Protein AF-A0A915N7X8-F1 (afdb_monomer)

Foldseek 3Di:
DDDDDDDDPDPPPPDPPDDPVNVVVVVVVVVVLVVVLVPDPPPPPPDDPVNVVSVVVNVVVVVLVVLVVVLVVLVVVLVVVVVVVVVVVVVVVVVVVPDPCPPPVVVVVVVVVVVVVVVVVVVVNVVSVVVSVVSVVVSVVVVVVVVVVVVVVVVVVVVVVVVVVVVVVVVVVVVVVVVVVVVVVVVVCVVDPDDDDDDDDDDDDDDDPAAAPQQSPDHFPQQAQRGRHHPVLNVLLVVDPDDDDDPDDDDHNVCVVRSRSSNVSCVVRVRDDPDPVPDDPPPDDDDDDDDDDDDDDDDDDDDDDDD

Mean predicted aligned error: 17.43 Å

pLDDT: mean 76.21, std 15.95, range [39.62, 98.06]

Radius of gyration: 41.06 Å; Cα contacts (8 Å, |Δi|>4): 107; chains: 1; bounding box: 99×70×117 Å

Sequence (307 aa):
MSQKTPQSSDEVGHGQEVTPSVVRESEQNFNLVAKLADSVDWDADNKNDDKHMISNFLELFRVHKADQAKIAKMEKDIQIRNDFLSADEKAYLATVRDENVNNDQTKDFWIKKYSDLASEKRVSETILKAQVNGEKKSYERFRYNEEKRFKELLQIQFEKLKNRLFELEFAKKNAENDVKKLKREKLEMLSNPGSIQDGASTSKVCSSKNECSITKACTAIGNRYGASVCSSCADFFRKYTHAEECSKKCEGADILNCRYCRYKKCVSLGMQLPNPKNTPTKTSATKRKADKETGTAPKKRHTKEKS

Organism: Meloidogyne javanica (NCBI:txid6303)

Solvent-accessible surface area (backbone atoms only — not comparable to full-atom values): 19006 Å² total; per-residue (Å²): 137,86,81,81,79,85,84,80,82,78,80,76,76,81,74,77,79,81,54,75,66,62,57,52,52,53,52,52,52,47,55,49,51,53,52,50,61,73,68,53,82,77,58,89,84,71,65,67,62,65,62,51,51,51,52,51,51,54,51,54,50,51,54,50,54,53,51,50,52,52,52,53,49,53,54,49,55,51,50,53,53,53,52,53,51,52,48,53,53,50,51,47,58,47,53,64,67,73,46,86,71,83,47,66,71,60,52,53,52,52,52,50,54,48,52,52,54,54,50,54,45,54,53,53,52,50,51,51,51,50,50,53,52,50,53,50,53,52,50,51,54,51,51,52,53,50,53,51,52,48,52,53,52,51,51,53,52,51,53,53,51,52,50,52,51,51,52,50,53,52,51,49,55,50,52,54,51,49,54,52,48,53,53,49,57,52,51,55,58,70,72,59,88,79,79,94,70,93,76,80,92,74,86,82,80,83,88,64,98,40,52,7,80,81,76,62,81,43,63,28,80,44,76,52,52,72,24,50,31,24,67,70,58,51,55,47,55,73,74,49,89,77,58,69,86,64,96,64,90,60,59,77,75,51,18,77,78,35,67,30,51,38,45,52,49,44,47,76,56,53,40,48,79,79,56,90,87,70,65,79,72,95,74,83,85,85,84,93,80,90,84,82,90,83,89,84,84,87,83,86,81,85,86,80,89,80,133

Secondary structure (DSSP, 8-state):
---PPP-------------HHHHHHHHHHHHHHHHHHHHS---TTS-THHHHHHHHHHHHHHHHHHHHHHHHHHHHHHHHHHHHHHHHHHHHHHHHHH-----HHHHHHHHHHHHHHHHHHHHHHHHHHHHHHHHHHHHHHHHHHHHHHHHHHHHHHHHHHHHHHHHHHHHHHHHHHHHHHHHHHHHHHHT-----------------S-B-TTTSSSB--EEETTEEE-HHHHHHHHH-S-PPPPSS---GGGGGT-HHHHHHHHHHTT--PPPTT-PPP---S-----------PPPP-------

Structure (mmCIF, N/CA/C/O backbone):
data_AF-A0A915N7X8-F1
#
_entry.id   AF-A0A915N7X8-F1
#
loop_
_atom_site.group_PDB
_atom_site.id
_atom_site.type_symbol
_atom_site.label_atom_id
_atom_site.label_alt_id
_atom_site.label_comp_id
_atom_site.label_asym_id
_atom_site.label_entity_id
_atom_site.label_seq_id
_atom_site.pdbx_PDB_ins_code
_atom_site.Cartn_x
_atom_site.Cartn_y
_atom_site.Cartn_z
_atom_site.occupancy
_atom_site.B_iso_or_equiv
_atom_site.auth_seq_id
_atom_site.auth_comp_id
_atom_site.auth_asym_id
_atom_site.auth_atom_id
_atom_site.pdbx_PDB_model_num
ATOM 1 N N . MET A 1 1 ? 4.363 31.309 52.154 1.00 46.72 1 MET A N 1
ATOM 2 C CA . MET A 1 1 ? 4.957 30.576 51.016 1.00 46.72 1 MET A CA 1
ATOM 3 C C . MET A 1 1 ? 3.826 29.864 50.289 1.00 46.72 1 MET A C 1
ATOM 5 O O . MET A 1 1 ? 3.411 28.800 50.722 1.00 46.72 1 MET A O 1
ATOM 9 N N . SER A 1 2 ? 3.251 30.505 49.268 1.00 41.97 2 SER A N 1
ATOM 10 C CA . SER A 1 2 ? 2.158 29.929 48.475 1.00 41.97 2 SER A CA 1
ATOM 11 C C . SER A 1 2 ? 2.735 29.015 47.405 1.00 41.97 2 SER A C 1
ATOM 13 O O . SER A 1 2 ? 3.455 29.477 46.521 1.00 41.97 2 SER A O 1
ATOM 15 N N . GLN A 1 3 ? 2.435 27.724 47.494 1.00 49.81 3 GLN A N 1
ATOM 16 C CA . GLN A 1 3 ? 2.791 26.759 46.462 1.00 49.81 3 GLN A CA 1
ATOM 17 C C . GLN A 1 3 ? 1.752 26.832 45.336 1.00 49.81 3 GLN A C 1
ATOM 19 O O . GLN A 1 3 ? 0.573 26.557 45.541 1.00 49.81 3 GLN A O 1
ATOM 24 N N . LYS A 1 4 ? 2.204 27.254 44.150 1.00 50.78 4 LYS A N 1
ATOM 25 C CA . LYS A 1 4 ? 1.468 27.148 42.886 1.00 50.78 4 LYS A CA 1
ATOM 26 C C . LYS A 1 4 ? 1.470 25.685 42.450 1.00 50.78 4 LYS A C 1
ATOM 28 O O . LYS A 1 4 ? 2.536 25.122 42.210 1.00 50.78 4 LYS A O 1
ATOM 33 N N . THR A 1 5 ? 0.292 25.094 42.320 1.00 47.03 5 THR A N 1
ATOM 34 C CA . THR A 1 5 ? 0.089 23.828 41.613 1.00 47.03 5 THR A CA 1
ATOM 35 C C . THR A 1 5 ? 0.239 24.028 40.097 1.00 47.03 5 THR A C 1
ATOM 37 O O . THR A 1 5 ? -0.180 25.065 39.574 1.00 47.03 5 THR A O 1
ATOM 40 N N . PRO A 1 6 ? 0.841 23.069 39.370 1.00 51.38 6 PRO A N 1
ATOM 41 C CA . PRO A 1 6 ? 0.983 23.144 37.922 1.00 51.38 6 PRO A CA 1
ATOM 42 C C . PRO A 1 6 ? -0.333 22.757 37.232 1.00 51.38 6 PRO A C 1
ATOM 44 O O . PRO A 1 6 ? -0.886 21.690 37.484 1.00 51.38 6 PRO A O 1
ATOM 47 N N . GLN A 1 7 ? -0.828 23.633 36.355 1.00 47.31 7 GLN A N 1
ATOM 48 C CA . GLN A 1 7 ? -1.908 23.328 35.416 1.00 47.31 7 GLN A CA 1
ATOM 49 C C . GLN A 1 7 ? -1.348 22.460 34.282 1.00 47.31 7 GLN A C 1
ATOM 51 O O . GLN A 1 7 ? -0.523 22.926 33.498 1.00 47.31 7 GLN A O 1
ATOM 56 N N . SER A 1 8 ? -1.789 21.204 34.203 1.00 48.00 8 SER A N 1
ATOM 57 C CA . SER A 1 8 ? -1.605 20.346 33.033 1.00 48.00 8 SER A CA 1
ATOM 58 C C . SER A 1 8 ? -2.653 20.713 31.982 1.00 48.00 8 SER A C 1
ATOM 60 O O . SER A 1 8 ? -3.852 20.538 32.189 1.00 48.00 8 SER A O 1
ATOM 62 N N . SER A 1 9 ? -2.207 21.270 30.861 1.00 43.56 9 SER A N 1
ATOM 63 C CA . SER A 1 9 ? -3.034 21.491 29.678 1.00 43.56 9 SER A CA 1
ATOM 64 C C . SER A 1 9 ? -3.132 20.187 28.886 1.00 43.56 9 SER A C 1
ATOM 66 O O . SER A 1 9 ? -2.300 19.920 28.019 1.00 43.56 9 SER A O 1
ATOM 68 N N . ASP A 1 10 ? -4.132 19.369 29.207 1.00 44.81 10 ASP A N 1
ATOM 69 C CA . ASP A 1 10 ? -4.551 18.263 28.351 1.00 44.81 10 ASP A CA 1
ATOM 70 C C . ASP A 1 10 ? -5.285 18.845 27.133 1.00 44.81 10 ASP A C 1
ATOM 72 O O . ASP A 1 10 ? -6.452 19.237 27.208 1.00 44.81 10 ASP A O 1
ATOM 76 N N . GLU A 1 11 ? -4.592 18.931 25.996 1.00 42.03 11 GLU A N 1
ATOM 77 C CA . GLU A 1 11 ? -5.233 19.159 24.702 1.00 42.03 11 GLU A CA 1
ATOM 78 C C . GLU A 1 11 ? -6.060 17.919 24.337 1.00 42.03 11 GLU A C 1
ATOM 80 O O . GLU A 1 11 ? -5.567 16.930 23.790 1.00 42.03 11 GLU A O 1
ATOM 85 N N . VAL A 1 12 ? -7.352 17.965 24.662 1.00 44.09 12 VAL A N 1
ATOM 86 C CA . VAL A 1 12 ? -8.347 17.005 24.182 1.00 44.09 12 VAL A CA 1
ATOM 87 C C . VAL A 1 12 ? -8.523 17.229 22.680 1.00 44.09 12 VAL A C 1
ATOM 89 O O . VAL A 1 12 ? -9.318 18.063 22.238 1.00 44.09 12 VAL A O 1
ATOM 92 N N . GLY A 1 13 ? -7.745 16.488 21.888 1.00 43.62 13 GLY A N 1
ATOM 93 C CA . GLY A 1 13 ? -7.897 16.427 20.440 1.00 43.62 13 GLY A CA 1
ATOM 94 C C . GLY A 1 13 ? -9.348 16.107 20.091 1.00 43.62 13 GLY A C 1
ATOM 95 O O . GLY A 1 13 ? -9.859 15.044 20.442 1.00 43.62 13 GLY A O 1
ATOM 96 N N . HIS A 1 14 ? -10.023 17.051 19.437 1.00 39.62 14 HIS A N 1
ATOM 97 C CA . HIS A 1 14 ? -11.372 16.859 18.923 1.00 39.62 14 HIS A CA 1
ATOM 98 C C . HIS A 1 14 ? -11.323 15.773 17.848 1.00 39.62 14 HIS A C 1
ATOM 100 O O . HIS A 1 14 ? -10.942 16.026 16.705 1.00 39.62 14 HIS A O 1
ATOM 106 N N . GLY A 1 15 ? -11.662 14.542 18.233 1.00 44.66 15 GLY A N 1
ATOM 107 C CA . GLY A 1 15 ? -11.840 13.446 17.295 1.00 44.66 15 GLY A CA 1
ATOM 108 C C . GLY A 1 15 ? -12.961 13.813 16.332 1.00 44.66 15 GLY A C 1
ATOM 109 O O . GLY A 1 15 ? -14.114 13.913 16.744 1.00 44.66 15 GLY A O 1
ATOM 110 N N . GLN A 1 16 ? -12.624 14.056 15.065 1.00 49.16 16 GLN A N 1
ATOM 111 C CA . GLN A 1 16 ? -13.627 14.240 14.024 1.00 49.16 16 GLN A CA 1
ATOM 112 C C . GLN A 1 16 ? -14.481 12.972 13.943 1.00 49.16 16 GLN A C 1
ATOM 114 O O . GLN A 1 16 ? -13.964 11.883 13.683 1.00 49.16 16 GLN A O 1
ATOM 119 N N . GLU A 1 17 ? -15.786 13.115 14.176 1.00 52.34 17 GLU A N 1
ATOM 120 C CA . GLU A 1 17 ? -16.745 12.040 13.948 1.00 52.34 17 GLU A CA 1
ATOM 121 C C . GLU A 1 17 ? -16.684 11.613 12.480 1.00 52.34 17 GLU A C 1
ATOM 123 O O . GLU A 1 17 ? -16.919 12.395 11.556 1.00 52.34 17 GLU A O 1
ATOM 128 N N . VAL A 1 18 ? -16.342 10.345 12.260 1.00 56.62 18 VAL A N 1
ATOM 129 C CA . VAL A 1 18 ? -16.352 9.742 10.931 1.00 56.62 18 VAL A CA 1
ATOM 130 C C . VAL A 1 18 ? -17.811 9.596 10.508 1.00 56.62 18 VAL A C 1
ATOM 132 O O . VAL A 1 18 ? -18.555 8.811 11.093 1.00 56.62 18 VAL A O 1
ATOM 135 N N . THR A 1 19 ? -18.239 10.356 9.501 1.00 70.44 19 THR A N 1
ATOM 136 C CA . THR A 1 19 ? -19.631 10.307 9.042 1.00 70.44 19 THR A CA 1
ATOM 137 C C . THR A 1 19 ? -19.924 8.989 8.304 1.00 70.44 19 THR A C 1
ATOM 139 O O . THR A 1 19 ? -19.048 8.456 7.613 1.00 70.44 19 THR A O 1
ATOM 142 N N . PRO A 1 20 ? -21.168 8.466 8.360 1.00 70.38 20 PRO A N 1
ATOM 143 C CA . PRO A 1 20 ? -21.568 7.244 7.647 1.00 70.38 20 PRO A CA 1
ATOM 144 C C . PRO A 1 20 ? -21.302 7.267 6.131 1.00 70.38 20 PRO A C 1
ATOM 146 O O . PRO A 1 20 ? -21.182 6.215 5.504 1.00 70.38 20 PRO A O 1
ATOM 149 N N . SER A 1 21 ? -21.192 8.461 5.536 1.00 70.38 21 SER A N 1
ATOM 150 C CA . SER A 1 21 ? -20.861 8.642 4.118 1.00 70.38 21 SER A CA 1
ATOM 151 C C . SER A 1 21 ? -19.440 8.175 3.788 1.00 70.38 21 SER A C 1
ATOM 153 O O . SER A 1 21 ? -19.244 7.481 2.795 1.00 70.38 21 SER A O 1
ATOM 155 N N . VAL A 1 22 ? -18.464 8.485 4.650 1.00 66.88 22 VAL A N 1
ATOM 156 C CA . VAL A 1 22 ? -17.047 8.119 4.455 1.00 66.88 22 VAL A CA 1
ATOM 157 C C . VAL A 1 22 ? -16.855 6.600 4.527 1.00 66.88 22 VAL A C 1
ATOM 159 O O . VAL A 1 22 ? -16.021 6.032 3.823 1.00 66.88 22 VAL A O 1
ATOM 162 N N . VAL A 1 23 ? -17.660 5.922 5.350 1.00 71.31 23 VAL A N 1
ATOM 163 C CA . VAL A 1 23 ? -17.635 4.456 5.479 1.00 71.31 23 VAL A CA 1
ATOM 164 C C . VAL A 1 23 ? -18.193 3.772 4.224 1.00 71.31 23 VAL A C 1
ATOM 166 O O . VAL A 1 23 ? -17.635 2.777 3.773 1.00 71.31 23 VAL A O 1
ATOM 169 N N . ARG A 1 24 ? -19.253 4.315 3.608 1.00 76.88 24 ARG A N 1
ATOM 170 C CA . ARG A 1 24 ? -19.803 3.747 2.361 1.00 76.88 24 ARG A CA 1
ATOM 171 C C . ARG A 1 24 ? -18.857 3.910 1.176 1.00 76.88 24 ARG A C 1
ATOM 173 O O . ARG A 1 24 ? -18.736 2.993 0.368 1.00 76.88 24 ARG A O 1
ATOM 180 N N . GLU A 1 25 ? -18.201 5.060 1.069 1.00 73.94 25 GLU A N 1
ATOM 181 C CA . GLU A 1 25 ? -17.276 5.342 -0.031 1.00 73.94 25 GLU A CA 1
ATOM 182 C C . GLU A 1 25 ? -16.042 4.428 0.021 1.00 73.94 25 GLU A C 1
ATOM 184 O O . GLU A 1 25 ? -15.620 3.885 -1.002 1.00 73.94 25 GLU A O 1
ATOM 189 N N . SER A 1 26 ? -15.506 4.165 1.218 1.00 72.50 26 SER A N 1
ATOM 190 C CA . SER A 1 26 ? -14.388 3.231 1.379 1.00 72.50 26 SER A CA 1
ATOM 191 C C . SER A 1 26 ? -14.770 1.786 1.029 1.00 72.50 26 SER A C 1
ATOM 193 O O . SER A 1 26 ? -13.982 1.090 0.387 1.00 72.50 26 SER A O 1
ATOM 195 N N . GLU A 1 27 ? -15.989 1.347 1.357 1.00 76.75 27 GLU A N 1
ATOM 196 C CA . GLU A 1 27 ? -16.478 0.007 1.006 1.00 76.75 27 GLU A CA 1
ATOM 197 C C . GLU A 1 27 ? -16.714 -0.152 -0.508 1.00 76.75 27 GLU A C 1
ATOM 199 O O . GLU A 1 27 ? -16.387 -1.192 -1.088 1.00 76.75 27 GLU A O 1
ATOM 204 N N . GLN A 1 28 ? -17.214 0.887 -1.183 1.00 80.06 28 GLN A N 1
ATOM 205 C CA . GLN A 1 28 ? -17.347 0.895 -2.645 1.00 80.06 28 GLN A CA 1
ATOM 206 C C . GLN A 1 28 ? -15.985 0.835 -3.343 1.00 80.06 28 GLN A C 1
ATOM 208 O O . GLN A 1 28 ? -15.795 0.006 -4.236 1.00 80.06 28 GLN A O 1
ATOM 213 N N . ASN A 1 29 ? -15.027 1.651 -2.895 1.00 75.88 29 ASN A N 1
ATOM 214 C CA . ASN A 1 29 ? -13.664 1.652 -3.425 1.00 75.88 29 ASN A CA 1
ATOM 215 C C . ASN A 1 29 ? -12.985 0.291 -3.232 1.00 75.88 29 ASN A C 1
ATOM 217 O O . ASN A 1 29 ? -12.326 -0.203 -4.145 1.00 75.88 29 ASN A O 1
ATOM 221 N N . PHE A 1 30 ? -13.200 -0.366 -2.090 1.00 76.44 30 PHE A N 1
ATOM 222 C CA . PHE A 1 30 ? -12.661 -1.701 -1.849 1.00 76.44 30 PHE A CA 1
ATOM 223 C C . PHE A 1 30 ? -13.255 -2.756 -2.785 1.00 76.44 30 PHE A C 1
ATOM 225 O O . PHE A 1 30 ? -12.516 -3.525 -3.396 1.00 76.44 30 PHE A O 1
ATOM 232 N N . ASN A 1 31 ? -14.581 -2.776 -2.941 1.00 80.19 31 ASN A N 1
ATOM 233 C CA . ASN A 1 31 ? -15.237 -3.708 -3.859 1.00 80.19 31 ASN A CA 1
ATOM 234 C C . ASN A 1 31 ? -14.767 -3.505 -5.305 1.00 80.19 31 ASN A C 1
ATOM 236 O O . ASN A 1 31 ? -14.670 -4.471 -6.062 1.00 80.19 31 ASN A O 1
ATOM 240 N N . LEU A 1 32 ? -14.453 -2.265 -5.687 1.00 80.31 32 LEU A N 1
ATOM 241 C CA . LEU A 1 32 ? -13.858 -1.958 -6.981 1.00 80.31 32 LEU A CA 1
ATOM 242 C C . LEU A 1 32 ? -12.442 -2.541 -7.103 1.00 80.31 32 LEU A C 1
ATOM 244 O O . LEU A 1 32 ? -12.144 -3.189 -8.100 1.00 80.31 32 LEU A O 1
ATOM 248 N N . VAL A 1 33 ? -11.592 -2.360 -6.083 1.00 76.25 33 VAL A N 1
ATOM 249 C CA . VAL A 1 33 ? -10.222 -2.905 -6.048 1.00 76.25 33 VAL A CA 1
ATOM 250 C C . VAL A 1 33 ? -10.225 -4.433 -6.079 1.00 76.25 33 VAL A C 1
ATOM 252 O O . VAL A 1 33 ? -9.444 -5.013 -6.826 1.00 76.25 33 VAL A O 1
ATOM 255 N N . ALA A 1 34 ? -11.117 -5.087 -5.332 1.00 78.81 34 ALA A N 1
ATOM 256 C CA . ALA A 1 34 ? -11.256 -6.543 -5.349 1.00 78.81 34 ALA A CA 1
ATOM 257 C C . ALA A 1 34 ? -11.676 -7.054 -6.738 1.00 78.81 34 ALA A C 1
ATOM 259 O O . ALA A 1 34 ? -11.025 -7.933 -7.292 1.00 78.81 34 ALA A O 1
ATOM 260 N N . LYS A 1 35 ? -12.690 -6.430 -7.356 1.00 85.12 35 LYS A N 1
ATOM 261 C CA . LYS A 1 35 ? -13.108 -6.765 -8.729 1.00 85.12 35 LYS A CA 1
ATOM 262 C C . LYS A 1 35 ? -11.998 -6.535 -9.753 1.00 85.12 35 LYS A C 1
ATOM 264 O O . LYS A 1 35 ? -11.839 -7.338 -10.665 1.00 85.12 35 LYS A O 1
ATOM 269 N N . LEU A 1 36 ? -11.243 -5.443 -9.612 1.00 78.38 36 LEU A N 1
ATOM 270 C CA . LEU A 1 36 ? -10.102 -5.154 -10.478 1.00 78.38 36 LEU A CA 1
ATOM 271 C C . LEU A 1 36 ? -9.017 -6.219 -10.317 1.00 78.38 36 LEU A C 1
ATOM 273 O O . LEU A 1 36 ? -8.541 -6.735 -11.322 1.00 78.38 36 LEU A O 1
ATOM 277 N N . ALA A 1 37 ? -8.678 -6.591 -9.081 1.00 77.94 37 ALA A N 1
ATOM 278 C CA . ALA A 1 37 ? -7.695 -7.630 -8.791 1.00 77.94 37 ALA A CA 1
ATOM 279 C C . ALA A 1 37 ? -8.059 -8.986 -9.417 1.00 77.94 37 ALA A C 1
ATOM 281 O O . ALA A 1 37 ? -7.172 -9.653 -9.952 1.00 77.94 37 ALA A O 1
ATOM 282 N N . ASP A 1 38 ? -9.345 -9.349 -9.397 1.00 83.06 38 ASP A N 1
ATOM 283 C CA . ASP A 1 38 ? -9.864 -10.577 -10.013 1.00 83.06 38 ASP A CA 1
ATOM 284 C C . ASP A 1 38 ? -9.890 -10.508 -11.552 1.00 83.06 38 ASP A C 1
ATOM 286 O O . ASP A 1 38 ? -9.823 -11.537 -12.219 1.00 83.06 38 ASP A O 1
ATOM 290 N N . SER A 1 39 ? -9.993 -9.304 -12.127 1.00 80.44 39 SER A N 1
ATOM 291 C CA . SER A 1 39 ? -10.053 -9.095 -13.582 1.00 80.44 39 SER A CA 1
ATOM 292 C C . SER A 1 39 ? -8.690 -9.003 -14.273 1.00 80.44 39 SER A C 1
ATOM 294 O O . SER A 1 39 ? -8.622 -9.082 -15.498 1.00 80.44 39 SER A O 1
ATOM 296 N N . VAL A 1 40 ? -7.613 -8.789 -13.513 1.00 79.25 40 VAL A N 1
ATOM 297 C CA . VAL A 1 40 ? -6.256 -8.718 -14.064 1.00 79.25 40 VAL A CA 1
ATOM 298 C C . VAL A 1 40 ? -5.770 -10.138 -14.328 1.00 79.25 40 VAL A C 1
ATOM 300 O O . VAL A 1 40 ? -5.642 -10.936 -13.402 1.00 79.25 40 VAL A O 1
ATOM 303 N N . ASP A 1 41 ? -5.485 -10.445 -15.594 1.00 78.81 41 ASP A N 1
ATOM 304 C CA . ASP A 1 41 ? -4.825 -11.692 -15.971 1.00 78.81 41 ASP A CA 1
ATOM 305 C C . ASP A 1 41 ? -3.350 -11.592 -15.563 1.00 78.81 41 ASP A C 1
ATOM 307 O O . ASP A 1 41 ? -2.544 -10.880 -16.169 1.00 78.81 41 ASP A O 1
ATOM 311 N N . TRP A 1 42 ? -3.023 -12.196 -14.420 1.00 74.62 42 TRP A N 1
ATOM 312 C CA . TRP A 1 42 ? -1.679 -12.178 -13.854 1.00 74.62 42 TRP A CA 1
ATOM 313 C C . TRP A 1 42 ? -0.814 -13.175 -14.627 1.00 74.62 42 TRP A C 1
ATOM 315 O O . TRP A 1 42 ? -0.640 -14.312 -14.184 1.00 74.62 42 TRP A O 1
ATOM 325 N N . ASP A 1 43 ? -0.296 -12.754 -15.783 1.00 66.81 43 ASP A N 1
ATOM 326 C CA . ASP A 1 43 ? 0.602 -13.568 -16.606 1.00 66.81 43 ASP A CA 1
ATOM 327 C C . ASP A 1 43 ? 1.725 -14.189 -15.759 1.00 66.81 43 ASP A C 1
ATOM 329 O O . ASP A 1 43 ? 2.404 -13.508 -14.980 1.00 66.81 43 ASP A O 1
ATOM 333 N N . ALA A 1 44 ? 1.940 -15.496 -15.944 1.00 60.22 44 ALA A N 1
ATOM 334 C CA . ALA A 1 44 ? 2.827 -16.331 -15.128 1.00 60.22 44 ALA A CA 1
ATOM 335 C C . ALA A 1 44 ? 4.292 -15.847 -15.072 1.00 60.22 44 ALA A C 1
ATOM 337 O O . ALA A 1 44 ? 5.022 -16.186 -14.138 1.00 60.22 44 ALA A O 1
ATOM 338 N N . ASP A 1 45 ? 4.711 -15.027 -16.037 1.00 63.06 45 ASP A N 1
ATOM 339 C CA . ASP A 1 45 ? 6.102 -14.612 -16.204 1.00 63.06 45 ASP A CA 1
ATOM 340 C C . ASP A 1 45 ? 6.444 -13.287 -15.500 1.00 63.06 45 ASP A C 1
ATOM 342 O O . ASP A 1 45 ? 7.623 -12.991 -15.267 1.00 63.06 45 ASP A O 1
ATOM 346 N N . ASN A 1 46 ? 5.445 -12.496 -15.083 1.00 54.44 46 ASN A N 1
ATOM 347 C CA . ASN A 1 46 ? 5.672 -11.224 -14.392 1.00 54.44 46 ASN A CA 1
ATOM 348 C C . ASN A 1 46 ? 5.532 -11.394 -12.869 1.00 54.44 46 ASN A C 1
ATOM 350 O O . ASN A 1 46 ? 4.543 -11.024 -12.247 1.00 54.44 46 ASN A O 1
ATOM 354 N N . LYS A 1 47 ? 6.564 -12.025 -12.301 1.00 56.94 47 LYS A N 1
ATOM 355 C CA . LYS A 1 47 ? 6.973 -12.083 -10.884 1.00 56.94 47 LYS A CA 1
ATOM 356 C C . LYS A 1 47 ? 5.956 -11.573 -9.846 1.00 56.94 47 LYS A C 1
ATOM 358 O O . LYS A 1 47 ? 5.910 -10.384 -9.558 1.00 56.94 47 LYS A O 1
ATOM 363 N N . ASN A 1 48 ? 5.274 -12.540 -9.226 1.00 68.31 48 ASN A N 1
ATOM 364 C CA . ASN A 1 48 ? 4.803 -12.707 -7.833 1.00 68.31 48 ASN A CA 1
ATOM 365 C C . ASN A 1 48 ? 4.597 -11.508 -6.871 1.00 68.31 48 ASN A C 1
ATOM 367 O O . ASN A 1 48 ? 3.715 -11.593 -6.018 1.00 68.31 48 ASN A O 1
ATOM 371 N N . ASP A 1 49 ? 5.370 -10.427 -6.942 1.00 72.50 49 ASP A N 1
ATOM 372 C CA . ASP A 1 49 ? 5.418 -9.383 -5.911 1.00 72.50 49 ASP A CA 1
ATOM 373 C C . ASP A 1 49 ? 4.138 -8.531 -5.873 1.00 72.50 49 ASP A C 1
ATOM 375 O O . ASP A 1 49 ? 3.613 -8.249 -4.794 1.00 72.50 49 ASP A O 1
ATOM 379 N N . ASP A 1 50 ? 3.587 -8.166 -7.035 1.00 72.31 50 ASP A N 1
ATOM 380 C CA . ASP A 1 50 ? 2.377 -7.333 -7.102 1.00 72.31 50 ASP A CA 1
ATOM 381 C C . ASP A 1 50 ? 1.121 -8.134 -6.709 1.00 72.31 50 ASP A C 1
ATOM 383 O O . ASP A 1 50 ? 0.279 -7.648 -5.948 1.00 72.31 50 ASP A O 1
ATOM 387 N N . LYS A 1 51 ? 1.046 -9.410 -7.114 1.00 78.81 51 LYS A N 1
ATOM 388 C CA . LYS A 1 51 ? -0.010 -10.338 -6.678 1.00 78.81 51 LYS A CA 1
ATOM 389 C C . LYS A 1 51 ? 0.038 -10.565 -5.167 1.00 78.81 51 LYS A C 1
ATOM 391 O O . LYS A 1 51 ? -1.000 -10.542 -4.506 1.00 78.81 51 LYS A O 1
ATOM 396 N N . HIS A 1 52 ? 1.233 -10.739 -4.603 1.00 78.88 52 HIS A N 1
ATOM 397 C CA . HIS A 1 52 ? 1.402 -10.898 -3.161 1.00 78.88 52 HIS A CA 1
ATOM 398 C C . HIS A 1 52 ? 1.017 -9.619 -2.400 1.00 78.88 52 HIS A C 1
ATOM 400 O O . HIS A 1 52 ? 0.391 -9.705 -1.340 1.00 78.88 52 HIS A O 1
ATOM 406 N N . MET A 1 53 ? 1.339 -8.435 -2.932 1.00 76.88 53 MET A N 1
ATOM 407 C CA . MET A 1 53 ? 0.930 -7.159 -2.337 1.00 76.88 53 MET A CA 1
ATOM 408 C C . MET A 1 53 ? -0.597 -7.030 -2.295 1.00 76.88 53 MET A C 1
ATOM 410 O O . MET A 1 53 ? -1.151 -6.725 -1.238 1.00 76.88 53 MET A O 1
ATOM 414 N N . ILE A 1 54 ? -1.276 -7.292 -3.413 1.00 78.81 54 ILE A N 1
ATOM 415 C CA . ILE A 1 54 ? -2.738 -7.195 -3.496 1.00 78.81 54 ILE A CA 1
ATOM 416 C C . ILE A 1 54 ? -3.401 -8.242 -2.602 1.00 78.81 54 ILE A C 1
ATOM 418 O O . ILE A 1 54 ? -4.325 -7.911 -1.863 1.00 78.81 54 ILE A O 1
ATOM 422 N N . SER A 1 55 ? -2.893 -9.476 -2.584 1.00 80.88 55 SER A N 1
ATOM 423 C CA . SER A 1 55 ? -3.401 -10.522 -1.691 1.00 80.88 55 SER A CA 1
ATOM 424 C C . SER A 1 55 ? -3.269 -10.130 -0.216 1.00 80.88 55 SER A C 1
ATOM 426 O O . SER A 1 55 ? -4.229 -10.269 0.538 1.00 80.88 55 SER A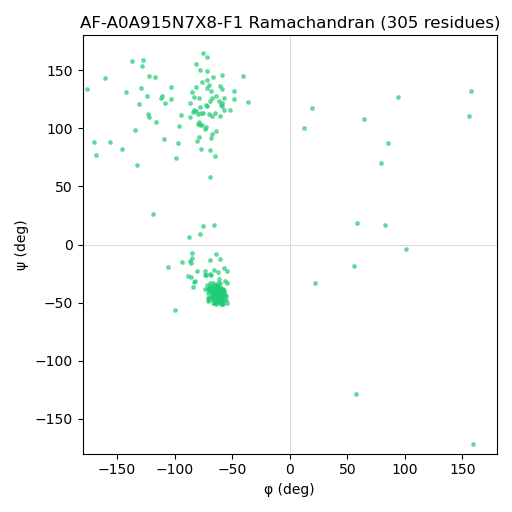 O 1
ATOM 428 N N . ASN A 1 56 ? -2.115 -9.594 0.198 1.00 79.94 56 ASN A N 1
ATOM 429 C CA . ASN A 1 56 ? -1.917 -9.111 1.568 1.00 79.94 56 ASN A CA 1
ATOM 430 C C . ASN A 1 56 ? -2.866 -7.956 1.906 1.00 79.94 56 ASN A C 1
ATOM 432 O O . ASN A 1 56 ? -3.394 -7.898 3.013 1.00 79.94 56 ASN A O 1
ATOM 436 N N . PHE A 1 57 ? -3.093 -7.044 0.958 1.00 78.19 57 PHE A N 1
ATOM 437 C CA . PHE A 1 57 ? -4.012 -5.924 1.137 1.00 78.19 57 PHE A CA 1
ATOM 438 C C . PHE A 1 57 ? -5.460 -6.394 1.325 1.00 78.19 57 PHE A C 1
ATOM 440 O O . PHE A 1 57 ? -6.143 -5.945 2.246 1.00 78.19 57 PHE A O 1
ATOM 447 N N . LEU A 1 58 ? -5.917 -7.332 0.491 1.00 82.06 58 LEU A N 1
ATOM 448 C CA . LEU A 1 58 ? -7.252 -7.915 0.613 1.00 82.06 58 LEU A CA 1
ATOM 449 C C . LEU A 1 58 ? -7.421 -8.643 1.954 1.00 82.06 58 LEU A C 1
ATOM 451 O O . LEU A 1 58 ? -8.472 -8.518 2.582 1.00 82.06 58 LEU A O 1
ATOM 455 N N . GLU A 1 59 ? -6.391 -9.350 2.422 1.00 84.00 59 GLU A N 1
ATOM 456 C CA . GLU A 1 59 ? -6.432 -10.056 3.706 1.00 84.00 59 GLU A CA 1
ATOM 457 C C . GLU A 1 59 ? -6.487 -9.097 4.902 1.00 84.00 59 GLU A C 1
ATOM 459 O O . GLU A 1 59 ? -7.337 -9.252 5.780 1.00 84.00 59 GLU A O 1
ATOM 464 N N . LEU A 1 60 ? -5.669 -8.039 4.900 1.00 77.31 60 LEU A N 1
ATOM 465 C CA . LEU A 1 60 ? -5.728 -6.978 5.912 1.00 77.31 60 LEU A CA 1
ATOM 466 C C . LEU A 1 60 ? -7.116 -6.332 5.983 1.00 77.31 60 LEU A C 1
ATOM 468 O O . LEU A 1 60 ? -7.635 -6.074 7.070 1.00 77.31 60 LEU A O 1
ATOM 472 N N . PHE A 1 61 ? -7.751 -6.109 4.833 1.00 78.25 61 PHE A N 1
ATOM 473 C CA . PHE A 1 61 ? -9.090 -5.534 4.796 1.00 78.25 61 PHE A CA 1
ATOM 474 C C . PHE A 1 61 ? -10.165 -6.491 5.332 1.00 78.25 61 PHE A C 1
ATOM 476 O O . PHE A 1 61 ? -11.097 -6.055 6.011 1.00 78.25 61 PHE A O 1
ATOM 483 N N . ARG A 1 62 ? -10.039 -7.803 5.088 1.00 83.62 62 ARG A N 1
ATOM 484 C CA . ARG A 1 62 ? -10.933 -8.808 5.691 1.00 83.62 62 ARG A CA 1
ATOM 485 C C . ARG A 1 62 ? -10.837 -8.797 7.213 1.00 83.62 62 ARG A C 1
ATOM 487 O O . ARG A 1 62 ? -11.877 -8.765 7.872 1.00 83.62 62 ARG A O 1
ATOM 494 N N . VAL A 1 63 ? -9.617 -8.758 7.753 1.00 80.31 63 VAL A N 1
ATOM 495 C CA . VAL A 1 63 ? -9.380 -8.630 9.201 1.00 80.31 63 VAL A CA 1
ATOM 496 C C . VAL A 1 63 ? -10.035 -7.352 9.732 1.00 80.31 63 VAL A C 1
ATOM 498 O O . VAL A 1 63 ? -10.793 -7.401 10.698 1.00 80.31 63 VAL A O 1
ATOM 501 N N . HIS A 1 64 ? -9.862 -6.229 9.032 1.00 78.69 64 HIS A N 1
ATOM 502 C CA . HIS A 1 64 ? -10.482 -4.955 9.397 1.00 78.69 64 HIS A CA 1
ATOM 503 C C . HIS A 1 64 ? -12.016 -5.025 9.468 1.00 78.69 64 HIS A C 1
ATOM 505 O O . HIS A 1 64 ? -12.628 -4.519 10.410 1.00 78.69 64 HIS A O 1
ATOM 511 N N . LYS A 1 65 ? -12.651 -5.680 8.489 1.00 81.50 65 LYS A N 1
ATOM 512 C CA . LYS A 1 65 ? -14.109 -5.856 8.450 1.00 81.50 65 LYS A CA 1
ATOM 513 C C . LYS A 1 65 ? -14.608 -6.760 9.583 1.00 81.50 65 LYS A C 1
ATOM 515 O O . LYS A 1 65 ? -15.667 -6.490 10.151 1.00 81.50 65 LYS A O 1
ATOM 520 N N . ALA A 1 66 ? -13.846 -7.796 9.937 1.00 80.81 66 ALA A N 1
ATOM 521 C CA . ALA A 1 66 ? -14.159 -8.662 11.071 1.00 80.81 66 ALA A CA 1
ATOM 522 C C . ALA A 1 66 ? -14.097 -7.898 12.408 1.00 80.81 66 ALA A C 1
ATOM 524 O O . ALA A 1 66 ? -15.020 -8.011 13.219 1.00 80.81 66 ALA A O 1
ATOM 525 N N . ASP A 1 67 ? -13.076 -7.059 12.603 1.00 79.12 67 ASP A N 1
ATOM 526 C CA . ASP A 1 67 ? -12.937 -6.232 13.807 1.00 79.12 67 ASP A CA 1
ATOM 527 C C . ASP A 1 67 ? -14.064 -5.197 13.932 1.00 79.12 67 ASP A C 1
ATOM 529 O O . ASP A 1 67 ? -14.646 -5.045 15.007 1.00 79.12 67 ASP A O 1
ATOM 533 N N . GLN A 1 68 ? -14.453 -4.539 12.832 1.00 79.12 68 GLN A N 1
ATOM 534 C CA . GLN A 1 68 ? -15.604 -3.626 12.831 1.00 79.12 68 GLN A CA 1
ATOM 535 C C . GLN A 1 68 ? -16.906 -4.334 13.218 1.00 79.12 68 GLN A C 1
ATOM 537 O O . GLN A 1 68 ? -17.679 -3.809 14.021 1.00 79.12 68 GLN A O 1
ATOM 542 N N . ALA A 1 69 ? -17.143 -5.538 12.691 1.00 83.75 69 ALA A N 1
ATOM 543 C CA . ALA A 1 69 ? -18.319 -6.328 13.046 1.00 83.75 69 ALA A CA 1
ATOM 544 C C . ALA A 1 69 ? -18.313 -6.723 14.533 1.00 83.75 69 ALA A C 1
ATOM 546 O O . ALA A 1 69 ? -19.361 -6.699 15.185 1.00 83.75 69 ALA A O 1
ATOM 547 N N . LYS A 1 70 ? -17.137 -7.044 15.089 1.00 82.00 70 LYS A N 1
ATOM 548 C CA . LYS A 1 70 ? -16.974 -7.340 16.517 1.00 82.00 70 LYS A CA 1
ATOM 549 C C . LYS A 1 70 ? -17.280 -6.113 17.384 1.00 82.00 70 LYS A C 1
ATOM 551 O O . LYS A 1 70 ? -18.033 -6.245 18.348 1.00 82.00 70 LYS A O 1
ATOM 556 N N . ILE A 1 71 ? -16.769 -4.934 17.021 1.00 76.50 71 ILE A N 1
ATOM 557 C CA . ILE A 1 71 ? -17.054 -3.669 17.722 1.00 76.50 71 ILE A CA 1
ATOM 558 C C . ILE A 1 71 ? -18.553 -3.352 17.682 1.00 76.50 71 ILE A C 1
ATOM 560 O O . ILE A 1 71 ? -19.157 -3.158 18.734 1.00 76.50 71 ILE A O 1
ATOM 564 N N . ALA A 1 72 ? -19.177 -3.407 16.503 1.00 83.88 72 ALA A N 1
ATOM 565 C CA . ALA A 1 72 ? -20.608 -3.145 16.347 1.00 83.88 72 ALA A CA 1
ATOM 566 C C . ALA A 1 72 ? -21.478 -4.120 17.162 1.00 83.88 72 ALA A C 1
ATOM 568 O O . ALA A 1 72 ? -22.504 -3.733 17.726 1.00 83.88 72 ALA A O 1
ATOM 569 N N . LYS A 1 73 ? -21.063 -5.391 17.267 1.00 89.12 73 LYS A N 1
ATOM 570 C CA . LYS A 1 73 ? -21.731 -6.374 18.127 1.00 89.12 73 LYS A CA 1
ATOM 571 C C . LYS A 1 73 ? -21.652 -5.974 19.603 1.00 89.12 73 LYS A C 1
ATOM 573 O O . LYS A 1 73 ? -22.676 -5.993 20.277 1.00 89.12 73 LYS A O 1
ATOM 578 N N . MET A 1 74 ? -20.475 -5.576 20.090 1.00 75.88 74 MET A N 1
ATOM 579 C CA . MET A 1 74 ? -20.314 -5.126 21.478 1.00 75.88 74 MET A CA 1
ATOM 580 C C . MET A 1 74 ? -21.134 -3.864 21.779 1.00 75.88 74 MET A C 1
ATOM 582 O O . MET A 1 74 ? -21.747 -3.775 22.839 1.00 75.88 74 MET A O 1
ATOM 586 N N . GLU A 1 75 ? -21.190 -2.908 20.851 1.00 82.50 75 GLU A N 1
ATOM 587 C CA . GLU A 1 75 ? -22.016 -1.701 20.993 1.00 82.50 75 GLU A CA 1
ATOM 588 C C . GLU A 1 75 ? -23.509 -2.043 21.075 1.00 82.50 75 GLU A C 1
ATOM 590 O O . GLU A 1 75 ? -24.226 -1.508 21.922 1.00 82.50 75 GLU A O 1
ATOM 595 N N . LYS A 1 76 ? -23.973 -2.995 20.257 1.00 88.25 76 LYS A N 1
ATOM 596 C CA . LYS A 1 76 ? -25.350 -3.494 20.318 1.00 88.25 76 LYS A CA 1
ATOM 597 C C . LYS A 1 76 ? -25.650 -4.195 21.646 1.00 88.25 76 LYS A C 1
ATOM 599 O O . LYS A 1 76 ? -26.713 -3.967 22.216 1.00 88.25 76 LYS A O 1
ATOM 604 N N . ASP A 1 77 ? -24.723 -5.001 22.157 1.00 77.00 77 ASP A N 1
ATOM 605 C CA . ASP A 1 77 ? -24.876 -5.668 23.455 1.00 77.00 77 ASP A CA 1
ATOM 606 C C . ASP A 1 77 ? -24.940 -4.648 24.608 1.00 77.00 77 ASP A C 1
ATOM 608 O O . ASP A 1 77 ? -25.731 -4.814 25.541 1.00 77.00 77 ASP A O 1
ATOM 612 N N . ILE A 1 78 ? -24.163 -3.560 24.532 1.00 78.19 78 ILE A N 1
ATOM 613 C CA . ILE A 1 78 ? -24.253 -2.429 25.470 1.00 78.19 78 ILE A CA 1
ATOM 614 C C . ILE A 1 78 ? -25.625 -1.757 25.375 1.00 78.19 78 ILE A C 1
ATOM 616 O O . ILE A 1 78 ? -26.245 -1.497 26.406 1.00 78.19 78 ILE A O 1
ATOM 620 N N . GLN A 1 79 ? -26.124 -1.514 24.161 1.00 85.75 79 GLN A N 1
ATOM 621 C CA . GLN A 1 79 ? -27.432 -0.892 23.964 1.00 85.75 79 GLN A CA 1
ATOM 622 C C . GLN A 1 79 ? -28.566 -1.751 24.539 1.00 85.75 79 GLN A C 1
ATOM 624 O O . GLN A 1 79 ? -29.388 -1.240 25.293 1.00 85.75 79 GLN A O 1
ATOM 629 N N . ILE A 1 80 ? -28.564 -3.062 24.270 1.00 80.25 80 ILE A N 1
ATOM 630 C CA . ILE A 1 80 ? -29.563 -3.999 24.810 1.00 80.25 80 ILE A CA 1
ATOM 631 C C . ILE A 1 80 ? -29.558 -3.979 26.343 1.00 80.25 80 ILE A C 1
ATOM 633 O O . ILE A 1 80 ? -30.622 -3.966 26.962 1.00 80.25 80 ILE A O 1
ATOM 637 N N . ARG A 1 81 ? -28.375 -3.941 26.975 1.00 75.44 81 ARG A N 1
ATOM 638 C CA . ARG A 1 81 ? -28.274 -3.823 28.440 1.00 75.44 81 ARG A CA 1
ATOM 639 C C . ARG A 1 81 ? -28.862 -2.506 28.941 1.00 75.44 81 ARG A C 1
ATOM 641 O O . ARG A 1 81 ? -29.581 -2.515 29.934 1.00 75.44 81 ARG A O 1
ATOM 648 N N . ASN A 1 82 ? -28.598 -1.394 28.260 1.00 75.19 82 ASN A N 1
ATOM 649 C CA . ASN A 1 82 ? -29.166 -0.096 28.628 1.00 75.19 82 ASN A CA 1
ATOM 650 C C . ASN A 1 82 ? -30.700 -0.088 28.519 1.00 75.19 82 ASN A C 1
ATOM 652 O O . ASN A 1 82 ? -31.369 0.420 29.421 1.00 75.19 82 ASN A O 1
ATOM 656 N N . ASP A 1 83 ? -31.249 -0.700 27.468 1.00 80.31 83 ASP A N 1
ATOM 657 C CA . ASP A 1 83 ? -32.694 -0.782 27.236 1.00 80.31 83 ASP A CA 1
ATOM 658 C C . ASP A 1 83 ? -33.390 -1.663 28.284 1.00 80.31 83 ASP A C 1
ATOM 660 O O . ASP A 1 83 ? -34.407 -1.257 28.853 1.00 80.31 83 ASP A O 1
ATOM 664 N N . PHE A 1 84 ? -32.818 -2.833 28.599 1.00 73.69 84 PHE A N 1
ATOM 665 C CA . PHE A 1 84 ? -33.347 -3.732 29.632 1.00 73.69 84 PHE A CA 1
ATOM 666 C C . PHE A 1 84 ? -33.393 -3.040 31.000 1.00 73.69 84 PHE A C 1
ATOM 668 O O . PHE A 1 84 ? -34.393 -3.092 31.710 1.00 73.69 84 PHE A O 1
ATOM 675 N N . LEU A 1 85 ? -32.338 -2.297 31.334 1.00 68.62 85 LEU A N 1
ATOM 676 C CA . LEU A 1 85 ? -32.258 -1.580 32.603 1.00 68.62 85 LEU A CA 1
ATOM 677 C C . LEU A 1 85 ? -33.239 -0.405 32.671 1.00 68.62 85 LEU A C 1
ATOM 679 O O . LEU A 1 85 ? -33.774 -0.124 33.740 1.00 68.62 85 LEU A O 1
ATOM 683 N N . SER A 1 86 ? -33.513 0.260 31.544 1.00 79.94 86 SER A N 1
ATOM 684 C CA . SER A 1 86 ? -34.572 1.271 31.478 1.00 79.94 86 SER A CA 1
ATOM 685 C C . SER A 1 86 ? -35.952 0.662 31.742 1.00 79.94 86 SER A C 1
ATOM 687 O O . SER A 1 86 ? -36.802 1.316 32.347 1.00 79.94 86 SER A O 1
ATOM 689 N N . ALA A 1 87 ? -36.186 -0.580 31.308 1.00 78.75 87 ALA A N 1
ATOM 690 C CA . ALA A 1 87 ? -37.436 -1.286 31.561 1.00 78.75 87 ALA A CA 1
ATOM 691 C C . ALA A 1 87 ? -37.595 -1.666 33.044 1.00 78.75 87 ALA A C 1
ATOM 693 O O . ALA A 1 87 ? -38.652 -1.389 33.608 1.00 78.75 87 ALA A O 1
ATOM 694 N N . ASP A 1 88 ? -36.555 -2.200 33.691 1.00 74.69 88 ASP A N 1
ATOM 695 C CA . ASP A 1 88 ? -36.585 -2.538 35.125 1.00 74.69 88 ASP A CA 1
ATOM 696 C C . ASP A 1 88 ? -36.762 -1.296 36.015 1.00 74.69 88 ASP A C 1
ATOM 698 O O . ASP A 1 88 ? -37.515 -1.314 36.990 1.00 74.69 88 ASP A O 1
ATOM 702 N N . GLU A 1 89 ? -36.108 -0.184 35.670 1.00 77.25 89 GLU A N 1
ATOM 703 C CA . GLU A 1 89 ? -36.272 1.090 36.378 1.00 77.25 89 GLU A CA 1
ATOM 704 C C . GLU A 1 89 ? -37.704 1.631 36.230 1.00 77.25 89 GLU A C 1
ATOM 706 O O . GLU A 1 89 ? -38.313 2.059 37.212 1.00 77.25 89 GLU A O 1
ATOM 711 N N . LYS A 1 90 ? -38.291 1.534 35.028 1.00 80.50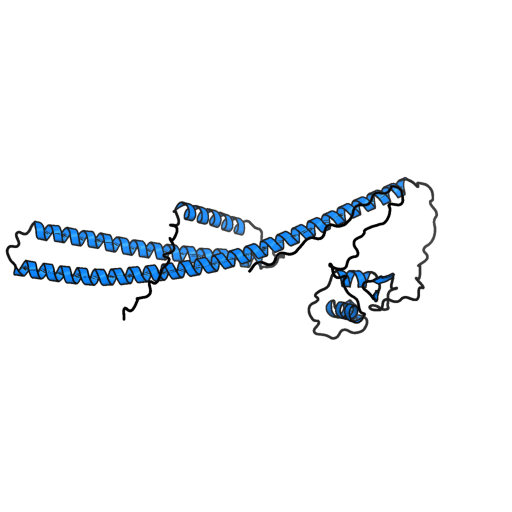 90 LYS A N 1
ATOM 712 C CA . LYS A 1 90 ? -39.703 1.878 34.792 1.00 80.50 90 LYS A CA 1
ATOM 713 C C . LYS A 1 90 ? -40.659 0.961 35.554 1.00 80.50 90 LYS A C 1
ATOM 715 O O . LYS A 1 90 ? -41.634 1.462 36.109 1.00 80.50 90 LYS A O 1
ATOM 720 N N . ALA A 1 91 ? -40.389 -0.344 35.594 1.00 78.25 91 ALA A N 1
ATOM 721 C CA . ALA A 1 91 ? -41.207 -1.315 36.316 1.00 78.25 91 ALA A CA 1
ATOM 722 C C . ALA A 1 91 ? -41.214 -1.024 37.823 1.00 78.25 91 ALA A C 1
ATOM 724 O O . ALA A 1 91 ? -42.277 -0.997 38.436 1.00 78.25 91 ALA A O 1
ATOM 725 N N . TYR A 1 92 ? -40.058 -0.697 38.403 1.00 74.62 92 TYR A N 1
ATOM 726 C CA . TYR A 1 92 ? -39.976 -0.306 39.809 1.00 74.62 92 TYR A CA 1
ATOM 727 C C . TYR A 1 92 ? -40.659 1.016 40.125 1.00 74.62 92 TYR A C 1
ATOM 729 O O . TYR A 1 92 ? -41.391 1.118 41.110 1.00 74.62 92 TYR A O 1
ATOM 737 N N . LEU A 1 93 ? -40.463 2.032 39.284 1.00 75.69 93 LEU A N 1
ATOM 738 C CA . LEU A 1 93 ? -41.163 3.303 39.456 1.00 75.69 93 LEU A CA 1
ATOM 739 C C . LEU A 1 93 ? -42.685 3.133 39.351 1.00 75.69 93 LEU A C 1
ATOM 741 O O . LEU A 1 93 ? -43.411 3.885 39.996 1.00 75.69 93 LEU A O 1
ATOM 745 N N . ALA A 1 94 ? -43.165 2.152 38.580 1.00 79.44 94 ALA A N 1
ATOM 746 C CA . ALA A 1 94 ? -44.577 1.790 38.537 1.00 79.44 94 ALA A CA 1
ATOM 747 C C . ALA A 1 94 ? -45.030 1.097 39.835 1.00 79.44 94 ALA A C 1
ATOM 749 O O . ALA A 1 94 ? -45.999 1.549 40.440 1.00 79.44 94 ALA A O 1
ATOM 750 N N . THR A 1 95 ? -44.299 0.090 40.333 1.00 75.00 95 THR A N 1
ATOM 751 C CA . THR A 1 95 ? -44.667 -0.618 41.578 1.00 75.00 95 THR A CA 1
ATOM 752 C C . THR A 1 95 ? -44.651 0.292 42.804 1.00 75.00 95 THR A C 1
ATOM 754 O O . THR A 1 95 ? -45.558 0.235 43.625 1.00 75.00 95 THR A O 1
ATOM 757 N N . VAL A 1 96 ? -43.665 1.190 42.909 1.00 71.38 96 VAL A N 1
ATOM 758 C CA . VAL A 1 96 ? -43.572 2.156 44.019 1.00 71.38 96 VAL A CA 1
ATOM 759 C C . VAL A 1 96 ? -44.681 3.211 43.958 1.00 71.38 96 VAL A C 1
ATOM 761 O O . VAL A 1 96 ? -45.025 3.796 44.981 1.00 71.38 96 VAL A O 1
ATOM 764 N N . ARG A 1 97 ? -45.227 3.487 42.768 1.00 72.75 97 ARG A N 1
ATOM 765 C CA . ARG A 1 97 ? -46.297 4.473 42.582 1.00 72.75 97 ARG A CA 1
ATOM 766 C C . ARG A 1 97 ? -47.684 3.886 42.854 1.00 72.75 97 ARG A C 1
ATOM 768 O O . ARG A 1 97 ? -48.522 4.608 43.386 1.00 72.75 97 ARG A O 1
ATOM 775 N N . ASP A 1 98 ? -47.914 2.625 42.490 1.00 70.38 98 ASP A N 1
ATOM 776 C CA . ASP A 1 98 ? -49.214 1.959 42.657 1.00 70.38 98 ASP A CA 1
ATOM 777 C C . ASP A 1 98 ? -49.417 1.399 44.067 1.00 70.38 98 ASP A C 1
ATOM 779 O O . ASP A 1 98 ? -50.537 1.393 44.586 1.00 70.38 98 ASP A O 1
ATOM 783 N N . GLU A 1 99 ? -48.348 0.955 44.724 1.00 59.00 99 GLU A N 1
ATOM 784 C CA . GLU A 1 99 ? -48.452 0.494 46.095 1.00 59.00 99 GLU A CA 1
ATOM 785 C C . GLU A 1 99 ? -48.369 1.691 47.050 1.00 59.00 99 GLU A C 1
ATOM 787 O O . GLU A 1 99 ? -47.340 2.348 47.202 1.00 59.00 99 GLU A O 1
ATOM 792 N N . ASN A 1 100 ? -49.471 1.949 47.751 1.00 58.88 100 ASN A N 1
ATOM 793 C CA . ASN A 1 100 ? -49.542 2.826 48.918 1.00 58.88 100 ASN A CA 1
ATOM 794 C C . ASN A 1 100 ? -48.777 2.158 50.091 1.00 58.88 100 ASN A C 1
ATOM 796 O O . ASN A 1 100 ? -49.364 1.816 51.121 1.00 58.88 100 ASN A O 1
ATOM 800 N N . VAL A 1 101 ? -47.483 1.854 49.890 1.00 58.97 101 VAL A N 1
ATOM 801 C CA . VAL A 1 101 ? -46.603 1.146 50.832 1.00 58.97 101 VAL A CA 1
ATOM 802 C C . VAL A 1 101 ? -46.340 2.070 52.015 1.00 58.97 101 VAL A C 1
ATOM 804 O O . VAL A 1 101 ? -45.307 2.725 52.111 1.00 58.97 101 VAL A O 1
ATOM 807 N N . ASN A 1 102 ? -47.289 2.114 52.943 1.00 66.06 102 ASN A N 1
ATOM 808 C CA . ASN A 1 102 ? -47.165 2.829 54.213 1.00 66.06 102 ASN A CA 1
ATOM 809 C C . ASN A 1 102 ? -46.306 2.063 55.238 1.00 66.06 102 ASN A C 1
ATOM 811 O O . ASN A 1 102 ? -46.264 2.441 56.405 1.00 66.06 102 ASN A O 1
ATOM 815 N N . ASN A 1 103 ? -45.641 0.972 54.835 1.00 78.56 103 ASN A N 1
ATOM 816 C CA . ASN A 1 103 ? -44.695 0.257 55.686 1.00 78.56 103 ASN A CA 1
ATOM 817 C C . ASN A 1 103 ? -43.263 0.727 55.396 1.00 78.56 103 ASN A C 1
ATOM 819 O O . ASN A 1 103 ? -42.637 0.292 54.424 1.00 78.56 103 ASN A O 1
ATOM 823 N N . ASP A 1 104 ? -42.742 1.584 56.276 1.00 77.31 104 ASP A N 1
ATOM 824 C CA . ASP A 1 104 ? -41.390 2.148 56.186 1.00 77.31 104 ASP A CA 1
ATOM 825 C C . ASP A 1 104 ? -40.297 1.070 56.067 1.00 77.31 104 ASP A C 1
ATOM 827 O O . ASP A 1 104 ? -39.333 1.244 55.322 1.00 77.31 104 ASP A O 1
ATOM 831 N N . GLN A 1 105 ? -40.474 -0.101 56.693 1.00 80.19 105 GLN A N 1
ATOM 832 C CA . GLN A 1 105 ? -39.488 -1.187 56.614 1.00 80.19 105 GLN A CA 1
ATOM 833 C C . GLN A 1 105 ? -39.397 -1.807 55.215 1.00 80.19 105 GLN A C 1
ATOM 835 O O . GLN A 1 105 ? -38.313 -2.172 54.755 1.00 80.19 105 GLN A O 1
ATOM 840 N N . THR A 1 106 ? -40.530 -1.933 54.520 1.00 77.94 106 THR A N 1
ATOM 841 C CA . THR A 1 106 ? -40.566 -2.471 53.154 1.00 77.94 106 THR A CA 1
ATOM 842 C C . THR A 1 106 ? -39.941 -1.475 52.181 1.00 77.94 106 THR A C 1
ATOM 844 O O . THR A 1 106 ? -39.178 -1.866 51.298 1.00 77.94 106 THR A O 1
ATOM 847 N N . LYS A 1 107 ? -40.191 -0.180 52.392 1.00 78.56 107 LYS A N 1
ATOM 848 C CA . LYS A 1 107 ? -39.611 0.906 51.601 1.00 78.56 107 LYS A CA 1
ATOM 849 C C . LYS A 1 107 ? -38.084 0.959 51.724 1.00 78.56 107 LYS A C 1
ATOM 851 O O . LYS A 1 107 ? -37.404 0.975 50.700 1.00 78.56 107 LYS A O 1
ATOM 856 N N . ASP A 1 108 ? -37.542 0.897 52.939 1.00 82.00 108 ASP A N 1
ATOM 857 C CA . ASP A 1 108 ? -36.090 0.913 53.169 1.00 82.00 108 ASP A CA 1
ATOM 858 C C . ASP A 1 108 ? -35.384 -0.314 52.574 1.00 82.00 108 ASP A C 1
ATOM 860 O O . ASP A 1 108 ? -34.306 -0.189 51.982 1.00 82.00 108 ASP A O 1
ATOM 864 N N . PHE A 1 109 ? -36.005 -1.497 52.661 1.00 84.81 109 PHE A N 1
ATOM 865 C CA . PHE A 1 109 ? -35.484 -2.709 52.023 1.00 84.81 109 PHE A CA 1
ATOM 866 C C . PHE A 1 109 ? -35.352 -2.538 50.503 1.00 84.81 109 PHE A C 1
ATOM 868 O O . PHE A 1 109 ? -34.298 -2.840 49.934 1.00 84.81 109 PH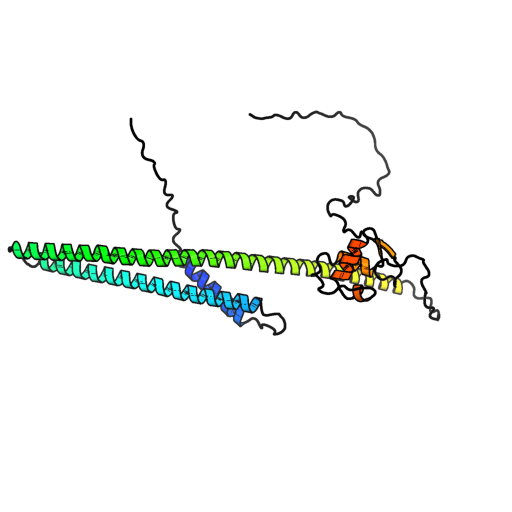E A O 1
ATOM 875 N N . TRP A 1 110 ? -36.395 -2.025 49.845 1.00 78.75 110 TRP A N 1
ATOM 876 C CA . TRP A 1 110 ? -36.379 -1.807 48.400 1.00 78.75 110 TRP A CA 1
ATOM 877 C C . TRP A 1 110 ? -35.409 -0.703 47.984 1.00 78.75 110 TRP A C 1
ATOM 879 O O . TRP A 1 110 ? -34.674 -0.904 47.018 1.00 78.75 110 TRP A O 1
ATOM 889 N N . ILE A 1 111 ? -35.331 0.401 48.735 1.00 81.75 111 ILE A N 1
ATOM 890 C CA . ILE A 1 111 ? -34.354 1.476 48.496 1.00 81.75 111 ILE A CA 1
ATOM 891 C C . ILE A 1 111 ? -32.928 0.926 48.558 1.00 81.75 111 ILE A C 1
ATOM 893 O O . ILE A 1 111 ? -32.132 1.180 47.651 1.00 81.75 111 ILE A O 1
ATOM 897 N N . LYS A 1 112 ? -32.601 0.138 49.590 1.00 87.06 112 LYS A N 1
ATOM 898 C CA . LYS A 1 112 ? -31.272 -0.464 49.729 1.00 87.06 112 LYS A CA 1
ATOM 899 C C . LYS A 1 112 ? -30.972 -1.433 48.587 1.00 87.06 112 LYS A C 1
ATOM 901 O O . LYS A 1 112 ? -29.939 -1.300 47.940 1.00 87.06 112 LYS A O 1
ATOM 906 N N . LYS A 1 113 ? -31.899 -2.349 48.286 1.00 83.62 113 LYS A N 1
ATOM 907 C CA . LYS A 1 113 ? -31.747 -3.312 47.186 1.00 83.62 113 LYS A CA 1
ATOM 908 C C . LYS A 1 113 ? -31.525 -2.606 45.843 1.00 83.62 113 LYS A C 1
ATOM 910 O O . LYS A 1 113 ? -30.659 -3.023 45.079 1.00 83.62 113 LYS A O 1
ATOM 915 N N . TYR A 1 114 ? -32.252 -1.517 45.579 1.00 79.94 114 TYR A N 1
ATOM 916 C CA . TYR A 1 114 ? -32.056 -0.695 44.382 1.00 79.94 114 TYR A CA 1
ATOM 917 C C . TYR A 1 114 ? -30.716 0.034 44.370 1.00 79.94 114 TYR A C 1
ATOM 919 O O . TYR A 1 114 ? -30.065 0.086 43.330 1.00 79.94 114 TYR A O 1
ATOM 927 N N . SER A 1 115 ? -30.292 0.585 45.508 1.00 81.56 115 SER A N 1
ATOM 928 C CA . SER A 1 115 ? -28.985 1.231 45.640 1.00 81.56 115 SER A CA 1
ATOM 929 C C . SER A 1 115 ? -27.845 0.251 45.347 1.00 81.56 115 SER A C 1
ATOM 931 O O . SER A 1 115 ? -26.929 0.587 44.592 1.00 81.56 115 SER A O 1
ATOM 933 N N . ASP A 1 116 ? -27.926 -0.970 45.880 1.00 83.62 116 ASP A N 1
ATOM 934 C CA . ASP A 1 116 ? -26.925 -2.019 45.669 1.00 83.62 116 ASP A CA 1
ATOM 935 C C . ASP A 1 116 ? -26.882 -2.439 44.186 1.00 83.62 116 ASP A C 1
ATOM 937 O O . ASP A 1 116 ? -25.823 -2.350 43.558 1.00 83.62 116 ASP A O 1
ATOM 941 N N . LEU A 1 117 ? -28.038 -2.739 43.575 1.00 80.62 117 LEU A N 1
ATOM 942 C CA . LEU A 1 117 ? -28.166 -3.033 42.135 1.00 80.62 117 LEU A CA 1
ATOM 943 C C . LEU A 1 117 ? -27.643 -1.892 41.246 1.00 80.62 117 LEU A C 1
ATOM 945 O O . LEU A 1 117 ? -26.942 -2.127 40.258 1.00 80.62 117 LEU A O 1
ATOM 949 N N . ALA A 1 118 ? -27.946 -0.639 41.595 1.00 79.19 118 ALA A N 1
ATOM 950 C CA . ALA A 1 118 ? -27.462 0.527 40.865 1.00 79.19 118 ALA A CA 1
ATOM 951 C C . ALA A 1 118 ? -25.935 0.677 40.971 1.00 79.19 118 ALA A C 1
ATOM 953 O O . ALA A 1 118 ? -25.291 1.111 40.011 1.00 79.19 118 ALA A O 1
ATOM 954 N N . SER A 1 119 ? -25.341 0.314 42.110 1.00 81.31 119 SER A N 1
ATOM 955 C CA . SER A 1 119 ? -23.890 0.350 42.300 1.00 81.31 119 SER A CA 1
ATOM 956 C C . SER A 1 119 ? -23.172 -0.735 41.488 1.00 81.31 119 SER A C 1
ATOM 958 O O . SER A 1 119 ? -22.236 -0.415 40.750 1.00 81.31 119 SER A O 1
ATOM 960 N N . GLU A 1 120 ? -23.665 -1.978 41.510 1.00 81.44 120 GLU A N 1
ATOM 961 C CA . GLU A 1 120 ? -23.137 -3.086 40.701 1.00 81.44 120 GLU A CA 1
ATOM 962 C C . GLU A 1 120 ? -23.232 -2.776 39.203 1.00 81.44 120 GLU A C 1
ATOM 964 O O . GLU A 1 120 ? -22.278 -2.999 38.448 1.00 81.44 120 GLU A O 1
ATOM 969 N N . LYS A 1 121 ? -24.342 -2.157 38.776 1.00 79.56 121 LYS A N 1
ATOM 970 C CA . LYS A 1 121 ? -24.522 -1.658 37.408 1.00 79.56 121 LYS A CA 1
ATOM 971 C C . LYS A 1 121 ? -23.439 -0.657 37.026 1.00 79.56 121 LYS A C 1
ATOM 973 O O . LYS A 1 121 ? -22.813 -0.827 35.982 1.00 79.56 121 LYS A O 1
ATOM 978 N N . ARG A 1 122 ? -23.196 0.371 37.848 1.00 80.69 122 ARG A N 1
ATOM 979 C CA . ARG A 1 122 ? -22.172 1.391 37.552 1.00 80.69 122 ARG A CA 1
ATOM 980 C C . ARG A 1 122 ? -20.794 0.758 37.379 1.00 80.69 122 ARG A C 1
ATOM 982 O O . ARG A 1 122 ? -20.056 1.156 36.478 1.00 80.69 122 ARG A O 1
ATOM 989 N N . VAL A 1 123 ? -20.462 -0.245 38.193 1.00 86.62 123 VAL A N 1
ATOM 990 C CA . VAL A 1 123 ? -19.199 -0.986 38.076 1.00 86.62 123 VAL A CA 1
ATOM 991 C C . VAL A 1 123 ? -19.155 -1.789 36.772 1.00 86.62 123 VAL A C 1
ATOM 993 O O . VAL A 1 123 ? -18.206 -1.638 36.002 1.00 86.62 123 VAL A O 1
ATOM 996 N N . SER A 1 124 ? -20.193 -2.577 36.470 1.00 83.06 124 SER A N 1
ATOM 997 C CA . SER A 1 124 ? -20.270 -3.383 35.241 1.00 83.06 124 SER A CA 1
ATOM 998 C C . SER A 1 124 ? -20.212 -2.524 33.970 1.00 83.06 124 SER A C 1
ATOM 1000 O O . SER A 1 124 ? -19.453 -2.816 33.045 1.00 83.06 124 SER A O 1
ATOM 1002 N N . GLU A 1 125 ? -20.952 -1.415 33.946 1.00 81.75 125 GLU A N 1
ATOM 1003 C CA . GLU A 1 125 ? -20.975 -0.465 32.833 1.00 81.75 125 GLU A CA 1
ATOM 1004 C C . GLU A 1 125 ? -19.609 0.208 32.642 1.00 81.75 125 GLU A C 1
ATOM 1006 O O . GLU A 1 125 ? -19.143 0.353 31.511 1.00 81.75 125 GLU A O 1
ATOM 1011 N N . THR A 1 126 ? -18.929 0.559 33.737 1.00 85.62 126 THR A N 1
ATOM 1012 C CA . THR A 1 126 ? -17.572 1.123 33.688 1.00 85.62 126 THR A CA 1
ATOM 1013 C C . THR A 1 126 ? -16.574 0.120 33.110 1.00 85.62 126 THR A C 1
ATOM 1015 O O . THR A 1 126 ? -15.770 0.492 32.254 1.00 85.62 126 THR A O 1
ATOM 1018 N N . ILE A 1 127 ? -16.649 -1.154 33.510 1.00 86.06 127 ILE A N 1
ATOM 1019 C CA . ILE A 1 127 ? -15.778 -2.220 32.992 1.00 86.06 127 ILE A CA 1
ATOM 1020 C C . ILE A 1 127 ? -16.018 -2.437 31.492 1.00 86.06 127 ILE A C 1
ATOM 1022 O O . ILE A 1 127 ? -15.060 -2.453 30.718 1.00 86.06 127 ILE A O 1
ATOM 1026 N N . LEU A 1 128 ? -17.278 -2.534 31.057 1.00 80.44 128 LEU A N 1
ATOM 1027 C CA . LEU A 1 128 ? -17.620 -2.709 29.639 1.00 80.44 128 LEU A CA 1
ATOM 1028 C C . LEU A 1 128 ? -17.170 -1.520 28.792 1.00 80.44 128 LEU A C 1
ATOM 1030 O O . LEU A 1 128 ? -16.555 -1.712 27.744 1.00 80.44 128 LEU A O 1
ATOM 1034 N N . LYS A 1 129 ? -17.424 -0.288 29.253 1.00 84.69 129 LYS A N 1
ATOM 1035 C CA . LYS A 1 129 ? -16.964 0.927 28.566 1.00 84.69 129 LYS A CA 1
ATOM 1036 C C . LYS A 1 129 ? -15.443 0.967 28.474 1.00 84.69 129 LYS A C 1
ATOM 1038 O O . LYS A 1 129 ? -14.912 1.311 27.422 1.00 84.69 129 LYS A O 1
ATOM 1043 N N . ALA A 1 130 ? -14.735 0.596 29.540 1.00 87.06 130 ALA A N 1
ATOM 1044 C CA . ALA A 1 130 ? -13.278 0.514 29.525 1.00 87.06 130 ALA A CA 1
ATOM 1045 C C . ALA A 1 130 ? -12.775 -0.536 28.521 1.00 87.06 130 ALA A C 1
ATOM 1047 O O . ALA A 1 130 ? -11.845 -0.250 27.767 1.00 87.06 130 ALA A O 1
ATOM 1048 N N . GLN A 1 131 ? -13.417 -1.706 28.454 1.00 82.12 131 GLN A N 1
ATOM 1049 C CA . GLN A 1 131 ? -13.068 -2.765 27.508 1.00 82.12 131 GLN A CA 1
ATOM 1050 C C . GLN A 1 131 ? -13.303 -2.334 26.054 1.00 82.12 131 GLN A C 1
ATOM 1052 O O . GLN A 1 131 ? -12.393 -2.452 25.234 1.00 82.12 131 GLN A O 1
ATOM 1057 N N . VAL A 1 132 ? -14.469 -1.759 25.741 1.00 80.75 132 VAL A N 1
ATOM 1058 C CA . VAL A 1 132 ? -14.774 -1.245 24.394 1.00 80.75 132 VAL A CA 1
ATOM 1059 C C . VAL A 1 132 ? -13.820 -0.120 24.002 1.00 80.75 132 VAL A C 1
ATOM 1061 O O . VAL A 1 132 ? -13.280 -0.132 22.898 1.00 80.75 1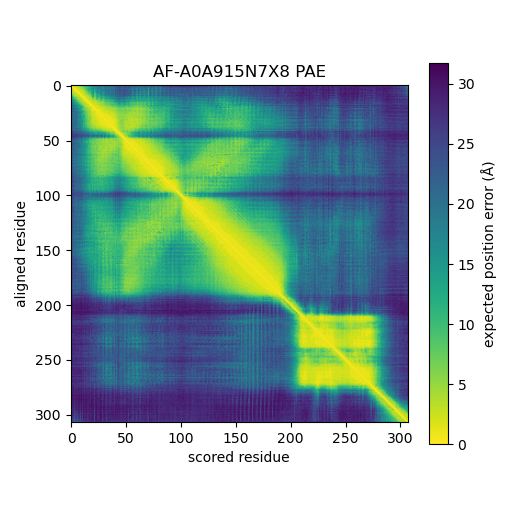32 VAL A O 1
ATOM 1064 N N . ASN A 1 133 ? -13.532 0.814 24.912 1.00 85.62 133 ASN A N 1
ATOM 1065 C CA . ASN A 1 133 ? -12.558 1.876 24.657 1.00 85.62 133 ASN A CA 1
ATOM 1066 C C . ASN A 1 133 ? -11.140 1.325 24.439 1.00 85.62 133 ASN A C 1
ATOM 1068 O O . ASN A 1 133 ? -10.394 1.862 23.620 1.00 85.62 133 ASN A O 1
ATOM 1072 N N . GLY A 1 134 ? -10.763 0.261 25.152 1.00 87.94 134 GLY A N 1
ATOM 1073 C CA . GLY A 1 134 ? -9.499 -0.444 24.956 1.00 87.94 134 GLY A CA 1
ATOM 1074 C C . GLY A 1 134 ? -9.399 -1.078 23.567 1.00 87.94 134 GLY A C 1
ATOM 1075 O O . GLY A 1 134 ? -8.420 -0.839 22.857 1.00 87.94 134 GLY A O 1
ATOM 1076 N N . GLU A 1 135 ? -10.429 -1.820 23.147 1.00 82.12 135 GLU A N 1
ATOM 1077 C CA . GLU A 1 135 ? -10.481 -2.424 21.809 1.00 82.12 135 GLU A CA 1
ATOM 1078 C C . GLU A 1 135 ? -10.501 -1.353 20.706 1.00 82.12 135 GLU A C 1
ATOM 1080 O O . GLU A 1 135 ? -9.739 -1.459 19.744 1.00 82.12 135 GLU A O 1
ATOM 1085 N N . LYS A 1 136 ? -11.262 -0.263 20.884 1.00 82.19 136 LYS A N 1
ATOM 1086 C CA . LYS A 1 136 ? -11.314 0.860 19.935 1.00 82.19 136 LYS A CA 1
ATOM 1087 C C . LYS A 1 136 ? -9.949 1.526 19.753 1.00 82.19 136 LYS A C 1
ATOM 1089 O O . LYS A 1 136 ? -9.511 1.715 18.621 1.00 82.19 136 LYS A O 1
ATOM 1094 N N . LYS A 1 137 ? -9.231 1.810 20.846 1.00 88.19 137 LYS A N 1
ATOM 1095 C CA . LYS A 1 137 ? -7.869 2.374 20.787 1.00 88.19 137 LYS A CA 1
ATOM 1096 C C . LYS A 1 137 ? -6.872 1.425 20.120 1.00 88.19 137 LYS A C 1
ATOM 1098 O O . LYS A 1 137 ? -5.999 1.877 19.378 1.00 88.19 137 LYS A O 1
ATOM 1103 N N . SER A 1 138 ? -6.979 0.124 20.394 1.00 81.75 138 SER A N 1
ATOM 1104 C CA . SER A 1 138 ? -6.143 -0.896 19.750 1.00 81.75 138 SER A CA 1
ATOM 1105 C C . SER A 1 138 ? -6.366 -0.907 18.236 1.00 81.75 138 SER A C 1
ATOM 1107 O O . SER A 1 138 ? -5.414 -0.814 17.458 1.00 81.75 138 SER A O 1
ATOM 1109 N N . TYR A 1 139 ? -7.633 -0.908 17.824 1.00 78.31 139 TYR A N 1
ATOM 1110 C CA . TYR A 1 139 ? -8.038 -0.863 16.427 1.00 78.31 139 TYR A CA 1
ATOM 1111 C C . TYR A 1 139 ? -7.605 0.433 15.725 1.00 78.31 139 TYR A C 1
ATOM 1113 O O . TYR A 1 139 ? -7.070 0.379 14.621 1.00 78.31 139 TYR A O 1
ATOM 1121 N N . GLU A 1 140 ? -7.766 1.598 16.356 1.00 82.12 140 GLU A N 1
ATOM 1122 C CA . GLU A 1 140 ? -7.313 2.880 15.798 1.00 82.12 140 GLU A CA 1
ATOM 1123 C C . GLU A 1 140 ? -5.796 2.897 15.573 1.00 82.12 140 GLU A C 1
ATOM 1125 O O . GLU A 1 140 ? -5.328 3.352 14.528 1.00 82.12 140 GLU A O 1
ATOM 1130 N N . ARG A 1 141 ? -5.017 2.336 16.508 1.00 84.00 141 ARG A N 1
ATOM 1131 C CA . ARG A 1 141 ? -3.559 2.215 16.369 1.00 84.00 141 ARG A CA 1
ATOM 1132 C C . ARG A 1 141 ? -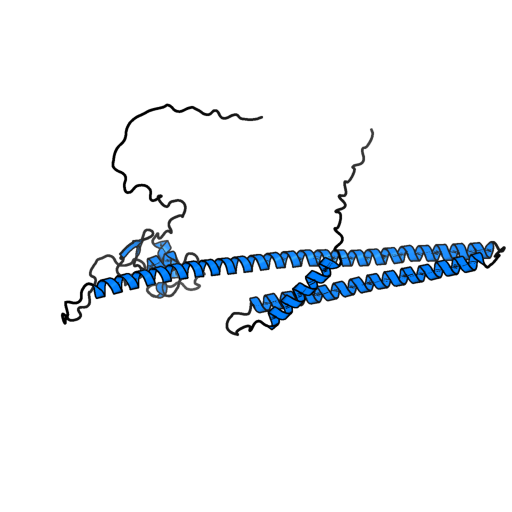3.170 1.264 15.237 1.00 84.00 141 ARG A C 1
ATOM 1134 O O . ARG A 1 141 ? -2.268 1.582 14.464 1.00 84.00 141 ARG A O 1
ATOM 1141 N N . PHE A 1 142 ? -3.841 0.118 15.138 1.00 80.94 142 PHE A N 1
ATOM 1142 C CA . PHE A 1 142 ? -3.644 -0.826 14.040 1.00 80.94 142 PHE A CA 1
ATOM 1143 C C . PHE A 1 142 ? -3.962 -0.171 12.690 1.00 80.94 142 PHE A C 1
ATOM 1145 O O . PHE A 1 142 ? -3.111 -0.152 11.802 1.00 80.94 142 PHE A O 1
ATOM 1152 N N . ARG A 1 143 ? -5.136 0.463 12.577 1.00 82.12 143 ARG A N 1
ATOM 1153 C CA . ARG A 1 143 ? -5.571 1.191 11.381 1.00 82.12 143 ARG A CA 1
ATOM 1154 C C . ARG A 1 143 ? -4.557 2.257 10.974 1.00 82.12 143 ARG A C 1
ATOM 1156 O O . ARG A 1 143 ? -4.195 2.316 9.806 1.00 82.12 143 ARG A O 1
ATOM 1163 N N . TYR A 1 144 ? -4.085 3.072 11.916 1.00 85.50 144 TYR A N 1
ATOM 1164 C CA . TYR A 1 144 ? -3.096 4.114 11.637 1.00 85.50 144 TYR A CA 1
ATOM 1165 C C . TYR A 1 144 ? -1.782 3.538 11.085 1.00 85.50 144 TYR A C 1
ATOM 1167 O O . TYR A 1 144 ? -1.249 4.043 10.096 1.00 85.50 144 TYR A O 1
ATOM 1175 N N . ASN A 1 145 ? -1.269 2.467 11.698 1.00 80.38 145 ASN A N 1
ATOM 1176 C CA . ASN A 1 145 ? -0.024 1.832 11.264 1.00 80.38 145 ASN A CA 1
ATOM 1177 C C . ASN A 1 145 ? -0.154 1.193 9.876 1.00 80.38 145 ASN A C 1
ATOM 1179 O O . ASN A 1 145 ? 0.732 1.372 9.040 1.00 80.38 145 ASN A O 1
ATOM 1183 N N . GLU A 1 146 ? -1.256 0.491 9.614 1.00 79.75 146 GLU A N 1
ATOM 1184 C CA . GLU A 1 146 ? -1.502 -0.129 8.311 1.00 79.75 146 GLU A CA 1
ATOM 1185 C C . GLU A 1 146 ? -1.766 0.914 7.222 1.00 79.75 146 GLU A C 1
ATOM 1187 O O . GLU A 1 146 ? -1.217 0.809 6.128 1.00 79.75 146 GLU A O 1
ATOM 1192 N N . GLU A 1 147 ? -2.511 1.982 7.518 1.00 79.44 147 GLU A N 1
ATOM 1193 C CA . GLU A 1 147 ? -2.719 3.085 6.574 1.00 79.44 147 GLU A CA 1
ATOM 1194 C C . GLU A 1 147 ? -1.393 3.774 6.221 1.00 79.44 147 GLU A C 1
ATOM 1196 O O . GLU A 1 147 ? -1.131 4.078 5.054 1.00 79.44 147 GLU A O 1
ATOM 1201 N N . LYS A 1 148 ? -0.523 3.984 7.215 1.00 86.38 148 LYS A N 1
ATOM 1202 C CA . LYS A 1 148 ? 0.822 4.520 6.996 1.00 86.38 148 LYS A CA 1
ATOM 1203 C C . LYS A 1 148 ? 1.648 3.592 6.102 1.00 86.38 148 LYS A C 1
ATOM 1205 O O . LYS A 1 148 ? 2.205 4.051 5.106 1.00 86.38 148 LYS A O 1
ATOM 1210 N N . ARG A 1 149 ? 1.684 2.295 6.417 1.00 79.81 149 ARG A N 1
ATOM 1211 C CA . ARG A 1 149 ? 2.405 1.286 5.628 1.00 79.81 149 ARG A CA 1
ATOM 1212 C C . ARG A 1 149 ? 1.883 1.218 4.192 1.00 79.81 149 ARG A C 1
ATOM 1214 O O . ARG A 1 149 ? 2.664 1.135 3.248 1.00 79.81 149 ARG A O 1
ATOM 1221 N N . PHE A 1 150 ? 0.569 1.304 4.014 1.00 78.25 150 PHE A N 1
ATOM 1222 C CA . PHE A 1 150 ? -0.064 1.323 2.703 1.00 78.25 150 PHE A CA 1
ATOM 1223 C C . PHE A 1 150 ? 0.328 2.564 1.892 1.00 78.25 150 PHE A C 1
ATOM 1225 O O . PHE A 1 150 ? 0.710 2.440 0.729 1.00 78.25 150 PHE A O 1
ATOM 1232 N N . LYS A 1 151 ? 0.312 3.752 2.510 1.00 79.88 151 LYS A N 1
ATOM 1233 C CA . LYS A 1 151 ? 0.782 4.996 1.878 1.00 79.88 151 LYS A CA 1
ATOM 1234 C C . LYS A 1 151 ? 2.245 4.896 1.440 1.00 79.88 151 LYS A C 1
ATOM 1236 O O . LYS A 1 151 ? 2.574 5.311 0.332 1.00 79.88 151 LYS A O 1
ATOM 1241 N N . GLU A 1 152 ? 3.107 4.306 2.266 1.00 84.94 152 GLU A N 1
ATOM 1242 C CA . GLU A 1 152 ? 4.516 4.069 1.925 1.00 84.94 152 GLU A CA 1
ATOM 1243 C C . GLU A 1 152 ? 4.663 3.120 0.721 1.00 84.94 152 GLU A C 1
ATOM 1245 O O . GLU A 1 152 ? 5.423 3.411 -0.204 1.00 84.94 152 GLU A O 1
ATOM 1250 N N . LEU A 1 153 ? 3.895 2.026 0.674 1.00 79.69 153 LEU A N 1
ATOM 1251 C CA . LEU A 1 153 ? 3.904 1.093 -0.460 1.00 79.69 153 LEU A CA 1
ATOM 1252 C C . LEU A 1 153 ? 3.384 1.733 -1.752 1.00 79.69 153 LEU A C 1
ATOM 1254 O O . LEU A 1 153 ? 3.995 1.554 -2.809 1.00 79.69 153 LEU A O 1
ATOM 1258 N N . LEU A 1 154 ? 2.302 2.511 -1.675 1.00 79.06 154 LEU A N 1
ATOM 1259 C CA . LEU A 1 154 ? 1.783 3.265 -2.817 1.00 79.06 154 LEU A CA 1
ATOM 1260 C C . LEU A 1 154 ? 2.819 4.250 -3.353 1.00 79.06 154 LEU A C 1
ATOM 1262 O O . LEU A 1 154 ? 3.020 4.323 -4.565 1.00 79.06 154 LEU A O 1
ATOM 1266 N N . GLN A 1 155 ? 3.515 4.961 -2.466 1.00 83.62 155 GLN A N 1
ATOM 1267 C CA . GLN A 1 155 ? 4.565 5.896 -2.858 1.00 83.62 155 GLN A CA 1
ATOM 1268 C C . GLN A 1 155 ? 5.700 5.185 -3.610 1.00 83.62 155 GLN A C 1
ATOM 1270 O O . GLN A 1 155 ? 6.168 5.677 -4.637 1.00 83.62 155 GLN A O 1
ATOM 1275 N N . ILE A 1 156 ? 6.114 4.003 -3.139 1.00 82.06 156 ILE A N 1
ATOM 1276 C CA . ILE A 1 156 ? 7.138 3.185 -3.805 1.00 82.06 156 ILE A CA 1
ATOM 1277 C C . ILE A 1 156 ? 6.676 2.765 -5.204 1.00 82.06 156 ILE A C 1
ATOM 1279 O O . ILE A 1 156 ? 7.444 2.875 -6.163 1.00 82.06 156 ILE A O 1
ATOM 1283 N N . GLN A 1 157 ? 5.434 2.296 -5.344 1.00 81.38 157 GLN A N 1
ATOM 1284 C CA . GLN A 1 157 ? 4.901 1.881 -6.645 1.00 81.38 157 GLN A CA 1
ATOM 1285 C C . GLN A 1 157 ? 4.746 3.068 -7.604 1.00 81.38 157 GLN A C 1
ATOM 1287 O O . GLN A 1 157 ? 5.075 2.956 -8.787 1.00 81.38 157 GLN A O 1
ATOM 1292 N N . PHE A 1 158 ? 4.339 4.229 -7.093 1.00 80.75 158 PHE A N 1
ATOM 1293 C CA . PHE A 1 158 ? 4.254 5.454 -7.879 1.00 80.75 158 PHE A CA 1
ATOM 1294 C C . PHE A 1 158 ? 5.624 5.880 -8.424 1.00 80.75 158 PHE A C 1
ATOM 1296 O O . PHE A 1 158 ? 5.758 6.153 -9.617 1.00 80.75 158 PHE A O 1
ATOM 1303 N N . GLU A 1 159 ? 6.671 5.858 -7.595 1.00 87.00 159 GLU A N 1
ATOM 1304 C CA . GLU A 1 159 ? 8.033 6.169 -8.049 1.00 87.00 159 GLU A CA 1
ATOM 1305 C C . GLU A 1 159 ? 8.570 5.124 -9.045 1.00 87.00 159 GLU A C 1
ATOM 1307 O O . GLU A 1 159 ? 9.222 5.488 -10.027 1.00 87.00 159 GLU A O 1
ATOM 1312 N N . LYS A 1 160 ? 8.240 3.833 -8.886 1.00 82.62 160 LYS A N 1
ATOM 1313 C CA . LYS A 1 160 ? 8.563 2.804 -9.895 1.00 82.62 160 LYS A CA 1
ATOM 1314 C C . LYS A 1 160 ? 7.905 3.099 -11.247 1.00 82.62 160 LYS A C 1
ATOM 1316 O O . LYS A 1 160 ? 8.574 3.016 -12.278 1.00 82.62 160 LYS A O 1
ATOM 1321 N N . LEU A 1 161 ? 6.620 3.456 -11.258 1.00 80.62 161 LEU A N 1
ATOM 1322 C CA . LEU A 1 161 ? 5.892 3.805 -12.483 1.00 80.62 161 LEU A CA 1
ATOM 1323 C C . LEU A 1 161 ? 6.462 5.059 -13.143 1.00 80.62 161 LEU A C 1
ATOM 1325 O O . LEU A 1 161 ? 6.667 5.081 -14.355 1.00 80.62 161 LEU A O 1
ATOM 1329 N N . LYS A 1 162 ? 6.782 6.073 -12.344 1.00 87.25 162 LYS A N 1
ATOM 1330 C CA . LYS A 1 162 ? 7.411 7.308 -12.812 1.00 87.25 162 LYS A CA 1
ATOM 1331 C C . LYS A 1 162 ? 8.769 7.046 -13.468 1.00 87.25 162 LYS A C 1
ATOM 1333 O O . LYS A 1 162 ? 9.037 7.584 -14.540 1.00 87.25 162 LYS A O 1
ATOM 1338 N N . ASN A 1 163 ? 9.587 6.167 -12.885 1.00 87.25 163 ASN A N 1
ATOM 1339 C CA . ASN A 1 163 ? 10.857 5.750 -13.483 1.00 87.25 163 ASN A CA 1
ATOM 1340 C C . ASN A 1 163 ? 10.652 4.994 -14.806 1.00 87.25 163 ASN A C 1
ATOM 1342 O O . ASN A 1 163 ? 11.325 5.300 -15.787 1.00 87.25 163 ASN A O 1
ATOM 1346 N N . ARG A 1 164 ? 9.682 4.071 -14.877 1.00 85.31 164 ARG A N 1
ATOM 1347 C CA . ARG A 1 164 ? 9.339 3.374 -16.133 1.00 85.31 164 ARG A CA 1
ATOM 1348 C C . ARG A 1 164 ? 8.866 4.339 -17.219 1.00 85.31 164 ARG A C 1
ATOM 1350 O O . ARG A 1 164 ? 9.265 4.206 -18.372 1.00 85.31 164 ARG A O 1
ATOM 1357 N N . LEU A 1 165 ? 8.041 5.322 -16.862 1.00 89.75 165 LEU A N 1
ATOM 1358 C CA . LEU A 1 165 ? 7.582 6.348 -17.797 1.00 89.75 165 LEU A CA 1
ATOM 1359 C C . LEU A 1 165 ? 8.766 7.142 -18.360 1.00 89.75 165 LEU A C 1
ATOM 1361 O O . LEU A 1 165 ? 8.868 7.318 -19.571 1.00 89.75 165 LEU A O 1
ATOM 1365 N N . PHE A 1 166 ? 9.698 7.539 -17.494 1.00 93.19 166 PHE A N 1
ATOM 1366 C CA . PHE A 1 166 ? 10.919 8.225 -17.904 1.00 93.19 166 PHE A CA 1
ATOM 1367 C C . PHE A 1 166 ? 11.782 7.377 -18.859 1.00 93.19 166 PHE A C 1
ATOM 1369 O O . PHE A 1 166 ? 12.276 7.882 -19.869 1.00 93.19 166 PHE A O 1
ATOM 1376 N N . GLU A 1 167 ? 11.938 6.077 -18.589 1.00 91.31 167 GLU A N 1
ATOM 1377 C CA . GLU A 1 167 ? 12.649 5.154 -19.485 1.00 91.31 167 GLU A CA 1
ATOM 1378 C C . GLU A 1 167 ? 11.977 5.046 -20.861 1.00 91.31 167 GLU A C 1
ATOM 1380 O O . GLU A 1 167 ? 12.661 5.074 -21.889 1.00 91.31 167 GLU A O 1
ATOM 1385 N N . LEU A 1 168 ? 10.644 4.978 -20.898 1.00 91.94 168 LEU A N 1
ATOM 1386 C CA . LEU A 1 168 ? 9.873 4.930 -22.141 1.00 91.94 168 LEU A CA 1
ATOM 1387 C C . LEU A 1 168 ? 9.989 6.231 -22.943 1.00 91.94 168 LEU A C 1
ATOM 1389 O O . LEU A 1 168 ? 10.163 6.186 -24.162 1.00 91.94 168 LEU A O 1
ATOM 1393 N N . GLU A 1 169 ? 9.951 7.389 -22.285 1.00 96.38 169 GLU A N 1
ATOM 1394 C CA . GLU A 1 169 ? 10.175 8.684 -22.936 1.00 96.38 169 GLU A CA 1
ATOM 1395 C C . GLU A 1 169 ? 11.578 8.775 -23.545 1.00 96.38 169 GLU A C 1
ATOM 1397 O O . GLU A 1 169 ? 11.754 9.236 -24.680 1.00 96.38 169 GLU A O 1
ATOM 1402 N N . PHE A 1 170 ? 12.583 8.284 -22.820 1.00 95.44 170 PHE A N 1
ATOM 1403 C CA . PHE A 1 170 ? 13.950 8.220 -23.317 1.00 95.44 170 PHE A CA 1
ATOM 1404 C C . PHE A 1 170 ? 14.074 7.279 -24.525 1.00 95.44 170 PHE A C 1
ATOM 1406 O O . PHE A 1 170 ? 14.678 7.648 -25.538 1.00 95.44 170 PHE A O 1
ATOM 1413 N N . ALA A 1 171 ? 13.468 6.091 -24.457 1.00 93.31 171 ALA A N 1
ATOM 1414 C CA . ALA A 1 171 ? 13.443 5.132 -25.558 1.00 93.31 171 ALA A CA 1
ATOM 1415 C C . ALA A 1 171 ? 12.746 5.708 -26.801 1.00 93.31 171 ALA A C 1
ATOM 1417 O O . ALA A 1 171 ? 13.292 5.626 -27.904 1.00 93.31 171 ALA A O 1
ATOM 1418 N N . LYS A 1 172 ? 11.602 6.379 -26.619 1.00 97.31 172 LYS A N 1
ATOM 1419 C CA . LYS A 1 172 ? 10.873 7.073 -27.687 1.00 97.31 172 LYS A CA 1
ATOM 1420 C C . LYS A 1 172 ? 11.752 8.112 -28.381 1.00 97.31 172 LYS A C 1
ATOM 1422 O O . LYS A 1 172 ? 11.840 8.124 -29.606 1.00 97.31 172 LYS A O 1
ATOM 1427 N N . LYS A 1 173 ? 12.456 8.946 -27.612 1.00 97.38 173 LYS A N 1
ATOM 1428 C CA . LYS A 1 173 ? 13.348 9.976 -28.165 1.00 97.38 173 LYS A CA 1
ATOM 1429 C C . LYS A 1 173 ? 14.506 9.380 -28.969 1.00 97.38 173 LYS A C 1
ATOM 1431 O O . LYS A 1 173 ? 14.900 9.949 -29.987 1.00 97.38 173 LYS A O 1
ATOM 1436 N N . ASN A 1 174 ? 15.051 8.243 -28.536 1.00 94.94 174 ASN A N 1
ATOM 1437 C CA . ASN A 1 174 ? 16.084 7.537 -29.295 1.00 94.94 174 ASN A CA 1
ATOM 1438 C C . ASN A 1 174 ? 15.525 6.976 -30.607 1.00 94.94 174 ASN A C 1
ATOM 1440 O O . ASN A 1 174 ? 16.100 7.245 -31.659 1.00 94.94 174 ASN A O 1
ATOM 1444 N N . ALA A 1 175 ? 14.362 6.322 -30.567 1.00 96.69 175 ALA A N 1
ATOM 1445 C CA . ALA A 1 175 ? 13.697 5.816 -31.766 1.00 96.69 175 ALA A CA 1
ATOM 1446 C C . ALA A 1 175 ? 13.383 6.940 -32.774 1.00 96.69 175 ALA A C 1
ATOM 1448 O O . ALA A 1 175 ? 13.606 6.789 -33.974 1.00 96.69 175 ALA A O 1
ATOM 1449 N N . GLU A 1 176 ? 12.940 8.111 -32.304 1.00 97.94 176 GLU A N 1
ATOM 1450 C CA . GLU A 1 176 ? 12.725 9.284 -33.161 1.00 97.94 176 GLU A CA 1
ATOM 1451 C C . GLU A 1 176 ? 14.016 9.773 -33.838 1.00 97.94 176 GLU A C 1
ATOM 1453 O O . GLU A 1 176 ? 13.991 10.195 -34.999 1.00 97.94 176 GLU A O 1
ATOM 1458 N N . ASN A 1 177 ? 15.151 9.727 -33.134 1.00 97.25 177 ASN A N 1
ATOM 1459 C CA . ASN A 1 177 ? 16.451 10.088 -33.702 1.00 97.25 177 ASN A CA 1
ATOM 1460 C C . ASN A 1 177 ? 16.919 9.064 -34.743 1.00 97.25 177 ASN A C 1
ATOM 1462 O O . ASN A 1 177 ? 17.424 9.469 -35.792 1.00 97.25 177 ASN A O 1
ATOM 1466 N N . ASP A 1 178 ? 16.698 7.774 -34.498 1.00 97.00 178 ASP A N 1
ATOM 1467 C CA . ASP A 1 178 ? 17.029 6.704 -35.441 1.00 97.00 178 ASP A CA 1
ATOM 1468 C C . ASP A 1 178 ? 16.189 6.814 -36.719 1.00 97.00 178 ASP A C 1
ATOM 1470 O O . ASP A 1 178 ? 16.728 6.781 -37.826 1.00 97.00 178 ASP A O 1
ATOM 1474 N N . VAL A 1 179 ? 14.886 7.090 -36.594 1.00 98.06 179 VAL A N 1
ATOM 1475 C CA . VAL A 1 179 ? 14.011 7.365 -37.746 1.00 98.06 179 VAL A CA 1
ATOM 1476 C C . VAL A 1 179 ? 14.494 8.591 -38.530 1.00 98.06 179 VAL A C 1
ATOM 1478 O O . VAL A 1 179 ? 14.504 8.572 -39.763 1.00 98.06 179 VAL A O 1
ATOM 1481 N N . LYS A 1 180 ? 14.925 9.665 -37.853 1.00 97.94 180 LYS A N 1
ATOM 1482 C CA . LYS A 1 180 ? 15.503 10.847 -38.522 1.00 97.94 180 LYS A CA 1
ATOM 1483 C C . LYS A 1 180 ? 16.805 10.515 -39.250 1.00 97.94 180 LYS A C 1
ATOM 1485 O O . LYS A 1 180 ? 17.022 11.041 -40.340 1.00 97.94 180 LYS A O 1
ATOM 1490 N N . LYS A 1 181 ? 17.654 9.663 -38.672 1.00 97.44 181 LYS A N 1
ATOM 1491 C CA . LYS A 1 181 ? 18.911 9.215 -39.282 1.00 97.44 181 LYS A CA 1
ATOM 1492 C C . LYS A 1 181 ? 18.647 8.394 -40.547 1.00 97.44 181 LYS A C 1
ATOM 1494 O O . LYS A 1 181 ? 19.143 8.767 -41.605 1.00 97.44 181 LYS A O 1
ATOM 1499 N N . LEU A 1 182 ? 17.774 7.390 -40.466 1.00 97.75 182 LEU A N 1
ATOM 1500 C CA . LEU A 1 182 ? 17.375 6.562 -41.611 1.00 97.75 182 LEU A CA 1
ATOM 1501 C C . LEU A 1 182 ? 16.758 7.393 -42.744 1.00 97.75 182 LEU A C 1
ATOM 1503 O O . LEU A 1 182 ? 17.022 7.144 -43.918 1.00 97.75 182 LEU A O 1
ATOM 1507 N N . LYS A 1 183 ? 15.966 8.424 -42.415 1.00 97.69 183 LYS A N 1
ATOM 1508 C CA . LYS A 1 183 ? 15.420 9.352 -43.420 1.00 97.69 183 LYS A CA 1
ATOM 1509 C C . LYS A 1 183 ? 16.511 10.129 -44.163 1.00 97.69 183 LYS A C 1
ATOM 1511 O O . LYS A 1 183 ? 16.358 10.348 -45.361 1.00 97.69 183 LYS A O 1
ATOM 1516 N N . ARG A 1 184 ? 17.588 10.539 -43.481 1.00 96.81 184 ARG A N 1
ATOM 1517 C CA . ARG A 1 184 ? 18.727 11.232 -44.113 1.00 96.81 184 ARG A CA 1
ATOM 1518 C C . ARG A 1 184 ? 19.526 10.289 -45.007 1.00 96.81 184 ARG A C 1
ATOM 1520 O O . ARG A 1 184 ? 19.731 10.619 -46.166 1.00 96.81 184 ARG A O 1
ATOM 1527 N N . GLU A 1 185 ? 19.867 9.101 -44.510 1.00 95.69 185 GLU A N 1
ATOM 1528 C CA . GLU A 1 185 ? 20.580 8.073 -45.287 1.00 95.69 185 GLU A CA 1
ATOM 1529 C C . GLU A 1 185 ? 19.794 7.681 -46.550 1.00 95.69 185 GLU A C 1
ATOM 1531 O O . GLU A 1 185 ? 20.355 7.584 -47.640 1.00 95.69 185 GLU A O 1
ATOM 1536 N N . LYS A 1 186 ? 18.465 7.542 -46.444 1.00 96.56 186 LYS A N 1
ATOM 1537 C CA . LYS A 1 186 ? 17.598 7.284 -47.603 1.00 96.56 186 LYS A CA 1
ATOM 1538 C C . LYS A 1 186 ? 17.615 8.428 -48.625 1.00 96.56 186 LYS A C 1
ATOM 1540 O O . LYS A 1 186 ? 17.595 8.161 -49.823 1.00 96.56 186 LYS A O 1
ATOM 1545 N N . LEU A 1 187 ? 17.632 9.683 -48.174 1.00 95.88 187 LEU A N 1
ATOM 1546 C CA . LEU A 1 187 ? 17.668 10.850 -49.062 1.00 95.88 187 LEU A CA 1
ATOM 1547 C C . LEU A 1 187 ? 19.022 10.981 -49.778 1.00 95.88 187 LEU A C 1
ATOM 1549 O O . LEU A 1 187 ? 19.059 11.321 -50.960 1.00 95.88 187 LEU A O 1
ATOM 1553 N N . GLU A 1 188 ? 20.119 10.661 -49.090 1.00 94.62 188 GLU A N 1
ATOM 1554 C CA . GLU A 1 188 ? 21.467 10.621 -49.669 1.00 94.62 188 GLU A CA 1
ATOM 1555 C C . GLU A 1 188 ? 21.579 9.542 -50.756 1.00 94.62 188 GLU A C 1
ATOM 1557 O O . GLU A 1 188 ? 22.070 9.831 -51.846 1.00 94.62 188 GLU A O 1
ATOM 1562 N N . MET A 1 189 ? 21.034 8.341 -50.518 1.00 90.31 189 MET A N 1
ATOM 1563 C CA . MET A 1 189 ? 21.011 7.271 -51.526 1.00 90.31 189 MET A CA 1
ATOM 1564 C C . MET A 1 189 ? 20.213 7.647 -52.784 1.00 90.31 189 MET A C 1
ATOM 1566 O O . MET A 1 189 ? 20.614 7.299 -53.890 1.00 90.31 189 MET A O 1
ATOM 1570 N N . LEU A 1 190 ? 19.106 8.384 -52.643 1.00 92.00 190 LEU A N 1
ATOM 1571 C CA . LEU A 1 190 ? 18.303 8.833 -53.790 1.00 92.00 190 LEU A CA 1
ATOM 1572 C C . LEU A 1 190 ? 18.962 9.970 -54.585 1.00 92.00 190 LEU A C 1
ATOM 1574 O O . LEU A 1 190 ? 18.645 10.157 -55.756 1.00 92.00 190 LEU A O 1
ATOM 1578 N N . SER A 1 191 ? 19.872 10.723 -53.966 1.00 89.31 191 SER A N 1
ATOM 1579 C CA . SER A 1 191 ? 20.519 11.882 -54.593 1.00 89.31 191 SER A CA 1
ATOM 1580 C C . SER A 1 191 ? 21.740 11.510 -55.443 1.00 89.31 191 SER A C 1
ATOM 1582 O O . SER A 1 191 ? 22.271 12.376 -56.133 1.00 89.31 191 SER A O 1
ATOM 1584 N N . ASN A 1 192 ? 22.188 10.247 -55.418 1.00 79.50 192 ASN A N 1
ATOM 1585 C CA . ASN A 1 192 ? 23.388 9.805 -56.133 1.00 79.50 192 ASN A CA 1
ATOM 1586 C C . ASN A 1 192 ? 23.157 8.504 -56.941 1.00 79.50 192 ASN A C 1
ATOM 1588 O O . ASN A 1 192 ? 23.705 7.455 -56.601 1.00 79.50 192 ASN A O 1
ATOM 1592 N N . PRO A 1 193 ? 22.343 8.534 -58.013 1.00 61.47 193 PRO A N 1
ATOM 1593 C CA . PRO A 1 193 ? 21.948 7.337 -58.763 1.00 61.47 193 PRO A CA 1
ATOM 1594 C C . PRO A 1 193 ? 23.025 6.744 -59.700 1.00 61.47 193 PRO A C 1
ATOM 1596 O O . PRO A 1 193 ? 22.691 5.932 -60.558 1.00 61.47 193 PRO A O 1
ATOM 1599 N N . GLY A 1 194 ? 24.308 7.104 -59.579 1.00 55.12 194 GLY A N 1
ATOM 1600 C CA . GLY A 1 194 ? 25.314 6.728 -60.579 1.00 55.12 194 GLY A CA 1
ATOM 1601 C C . GLY A 1 194 ? 26.707 6.457 -60.027 1.00 55.12 194 GLY A C 1
ATOM 1602 O O . GLY A 1 194 ? 27.568 7.319 -60.121 1.00 55.12 194 GLY A O 1
ATOM 1603 N N . SER A 1 195 ? 26.943 5.251 -59.505 1.00 50.53 195 SER A N 1
ATOM 1604 C CA . SER A 1 195 ? 28.236 4.558 -59.630 1.00 50.53 195 SER A CA 1
ATOM 1605 C C . SER A 1 195 ? 28.087 3.113 -59.142 1.00 50.53 195 SER A C 1
ATOM 1607 O O . SER A 1 195 ? 28.258 2.815 -57.962 1.00 50.53 195 SER A O 1
ATOM 1609 N N . ILE A 1 196 ? 27.709 2.213 -60.050 1.00 53.09 196 ILE A N 1
ATOM 1610 C CA . ILE A 1 196 ? 27.883 0.772 -59.851 1.00 53.09 196 ILE A CA 1
ATOM 1611 C C . ILE A 1 196 ? 29.359 0.502 -60.148 1.00 53.09 196 ILE A C 1
ATOM 1613 O O . ILE A 1 196 ? 29.778 0.565 -61.301 1.00 53.09 196 ILE A O 1
ATOM 1617 N N . GLN A 1 197 ? 30.156 0.272 -59.107 1.00 49.50 197 GLN A N 1
ATOM 1618 C CA . GLN A 1 197 ? 31.490 -0.300 -59.246 1.00 49.50 197 GLN A CA 1
ATOM 1619 C C . GLN A 1 197 ? 31.561 -1.564 -58.397 1.00 49.50 197 GLN A C 1
ATOM 1621 O O . GLN A 1 197 ? 31.497 -1.514 -57.168 1.00 49.50 197 GLN A O 1
ATOM 1626 N N . ASP A 1 198 ? 31.677 -2.693 -59.090 1.00 47.62 198 ASP A N 1
ATOM 1627 C CA . ASP A 1 198 ? 32.053 -3.984 -58.531 1.00 47.62 198 ASP A CA 1
ATOM 1628 C C . ASP A 1 198 ? 33.458 -3.871 -57.924 1.00 47.62 198 ASP A C 1
ATOM 1630 O O . ASP A 1 198 ? 34.404 -3.466 -58.601 1.00 47.62 198 ASP A O 1
ATOM 1634 N N . GLY A 1 199 ? 33.618 -4.190 -56.636 1.00 48.88 199 GLY A N 1
ATOM 1635 C CA . GLY A 1 199 ? 34.891 -3.921 -55.964 1.00 48.88 199 GLY A CA 1
ATOM 1636 C C . GLY A 1 199 ? 35.068 -4.562 -54.595 1.00 48.88 199 GLY A C 1
ATOM 1637 O O . GLY A 1 199 ? 34.960 -3.897 -53.574 1.00 48.88 199 GLY A O 1
ATOM 1638 N N . ALA A 1 200 ? 35.358 -5.862 -54.617 1.00 47.47 200 ALA A N 1
ATOM 1639 C CA . ALA A 1 200 ? 36.165 -6.653 -53.684 1.00 47.47 200 ALA A CA 1
ATOM 1640 C C . ALA A 1 200 ? 36.453 -6.115 -52.259 1.00 47.47 200 ALA A C 1
ATOM 1642 O O . ALA A 1 200 ? 37.224 -5.182 -52.030 1.00 47.47 200 ALA A O 1
ATOM 1643 N N . SER A 1 201 ? 35.944 -6.885 -51.294 1.00 53.56 201 SER A N 1
ATOM 1644 C CA . SER A 1 201 ? 36.361 -6.978 -49.896 1.00 53.56 201 SER A CA 1
ATOM 1645 C C . SER A 1 201 ? 37.872 -6.857 -49.678 1.00 53.56 201 SER A C 1
ATOM 1647 O O . SER A 1 201 ? 38.639 -7.719 -50.101 1.00 53.56 201 SER A O 1
ATOM 1649 N N . THR A 1 202 ? 38.290 -5.878 -48.872 1.00 43.41 202 THR A N 1
ATOM 1650 C CA . THR A 1 202 ? 39.536 -5.979 -48.102 1.00 43.41 202 THR A CA 1
ATOM 1651 C C . THR A 1 202 ? 39.290 -5.607 -46.643 1.00 43.41 202 THR A C 1
ATOM 1653 O O . THR A 1 202 ? 38.797 -4.535 -46.294 1.00 43.41 202 THR A O 1
ATOM 1656 N N . SER A 1 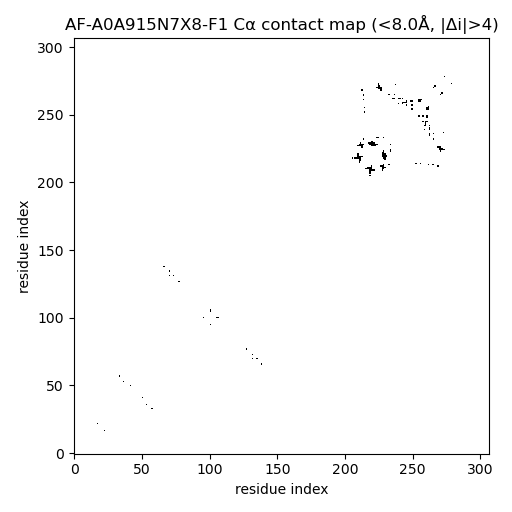203 ? 39.601 -6.577 -45.785 1.00 53.34 203 SER A N 1
ATOM 1657 C CA . SER A 1 203 ? 39.512 -6.519 -44.333 1.00 53.34 203 SER A CA 1
ATOM 1658 C C . SER A 1 203 ? 40.495 -5.476 -43.797 1.00 53.34 203 SER A C 1
ATOM 1660 O O . SER A 1 203 ? 41.712 -5.620 -43.924 1.00 53.34 203 SER A O 1
ATOM 1662 N N . LYS A 1 204 ? 39.966 -4.392 -43.224 1.00 45.03 204 LYS A N 1
ATOM 1663 C CA . LYS A 1 204 ? 40.754 -3.293 -42.660 1.00 45.03 204 LYS A CA 1
ATOM 1664 C C . LYS A 1 204 ? 41.288 -3.697 -41.285 1.00 45.03 204 LYS A C 1
ATOM 1666 O O . LYS A 1 204 ? 40.632 -3.505 -40.264 1.00 45.03 204 LYS A O 1
ATOM 1671 N N . VAL A 1 205 ? 42.496 -4.253 -41.272 1.00 48.56 205 VAL A N 1
ATOM 1672 C CA . VAL A 1 205 ? 43.302 -4.457 -40.063 1.00 48.56 205 VAL A CA 1
ATOM 1673 C C . VAL A 1 205 ? 43.728 -3.083 -39.531 1.00 48.56 205 VAL A C 1
ATOM 1675 O O . VAL A 1 205 ? 44.510 -2.368 -40.156 1.00 48.56 205 VAL A O 1
ATOM 1678 N N . CYS A 1 206 ? 43.176 -2.683 -38.385 1.00 41.88 206 CYS A N 1
ATOM 1679 C CA . CYS A 1 206 ? 43.516 -1.432 -37.708 1.00 41.88 206 CYS A CA 1
ATOM 1680 C C . CYS A 1 206 ? 44.848 -1.572 -36.959 1.00 41.88 206 CYS A C 1
ATOM 1682 O O . CYS A 1 206 ? 44.903 -2.138 -35.871 1.00 41.88 206 CYS A O 1
ATOM 1684 N N . SER A 1 207 ? 45.908 -1.013 -37.540 1.00 49.97 207 SER A N 1
ATOM 1685 C CA . SER A 1 207 ? 47.232 -0.893 -36.928 1.00 49.97 207 SER A CA 1
ATOM 1686 C C . SER A 1 207 ? 47.388 0.501 -36.306 1.00 49.97 207 SER A C 1
ATOM 1688 O O . SER A 1 207 ? 47.841 1.444 -36.953 1.00 49.97 207 SER A O 1
ATOM 1690 N N . SER A 1 208 ? 46.962 0.674 -35.053 1.00 56.59 208 SER A N 1
ATOM 1691 C CA . SER A 1 208 ? 47.346 1.840 -34.248 1.00 56.59 208 SER A CA 1
ATOM 1692 C C . SER A 1 208 ? 47.580 1.435 -32.790 1.00 56.59 208 SER A C 1
ATOM 1694 O O . SER A 1 208 ? 46.789 0.719 -32.183 1.00 56.59 208 SER A O 1
ATOM 1696 N N . LYS A 1 209 ? 48.723 1.877 -32.250 1.00 66.94 209 LYS A N 1
ATOM 1697 C CA . LYS A 1 209 ? 49.414 1.421 -31.023 1.00 66.94 209 LYS A CA 1
ATOM 1698 C C . LYS A 1 209 ? 48.686 1.669 -29.688 1.00 66.94 209 LYS A C 1
ATOM 1700 O O . LYS A 1 209 ? 49.314 1.626 -28.636 1.00 66.94 209 LYS A O 1
ATOM 1705 N N . ASN A 1 210 ? 47.387 1.941 -29.702 1.00 79.25 210 ASN A N 1
ATOM 1706 C CA . ASN A 1 210 ? 46.624 2.234 -28.494 1.00 79.25 210 ASN A CA 1
ATOM 1707 C C . ASN A 1 210 ? 45.692 1.063 -28.205 1.00 79.25 210 ASN A C 1
ATOM 1709 O O . ASN A 1 210 ? 44.570 1.033 -28.694 1.00 79.25 210 ASN A O 1
ATOM 1713 N N . GLU A 1 211 ? 46.145 0.086 -27.429 1.00 90.12 211 GLU A N 1
ATOM 1714 C CA . GLU A 1 211 ? 45.286 -0.993 -26.937 1.00 90.12 211 GLU A CA 1
ATOM 1715 C C . GLU A 1 211 ? 44.421 -0.510 -25.765 1.00 90.12 211 GLU A C 1
ATOM 1717 O O . GLU A 1 211 ? 44.794 0.381 -24.999 1.00 90.12 211 GLU A O 1
ATOM 1722 N N . CYS A 1 212 ? 43.233 -1.092 -25.612 1.00 91.12 212 CYS A N 1
ATOM 1723 C CA . CYS A 1 212 ? 42.378 -0.833 -24.463 1.00 91.12 212 CYS A CA 1
ATOM 1724 C C . CYS A 1 212 ? 42.995 -1.426 -23.193 1.00 91.12 212 CYS A C 1
ATOM 1726 O O . CYS A 1 212 ? 43.141 -2.642 -23.083 1.00 91.12 212 CYS A O 1
ATOM 1728 N N . SER A 1 213 ? 43.212 -0.595 -22.172 1.00 90.75 213 SER A N 1
ATOM 1729 C CA . SER A 1 213 ? 43.813 -1.022 -20.898 1.00 90.75 213 SER A CA 1
ATOM 1730 C C . SER A 1 213 ? 42.983 -2.038 -20.091 1.00 90.75 213 SER A C 1
ATOM 1732 O O . SER A 1 213 ? 43.464 -2.562 -19.086 1.00 90.75 213 SER A O 1
ATOM 1734 N N . ILE A 1 214 ? 41.740 -2.317 -20.504 1.00 90.44 214 ILE A N 1
ATOM 1735 C CA . ILE A 1 214 ? 40.837 -3.283 -19.858 1.00 90.44 214 ILE A CA 1
ATOM 1736 C C . ILE A 1 214 ? 40.835 -4.614 -20.609 1.00 90.44 214 ILE A C 1
ATOM 1738 O O . ILE A 1 214 ? 41.104 -5.644 -20.003 1.00 90.44 214 ILE A O 1
ATOM 1742 N N . THR A 1 215 ? 40.517 -4.605 -21.909 1.00 89.62 215 THR A N 1
ATOM 1743 C CA . THR A 1 215 ? 40.367 -5.842 -22.694 1.00 89.62 215 THR A CA 1
ATOM 1744 C C . THR A 1 215 ? 41.677 -6.307 -23.315 1.00 89.62 215 THR A C 1
ATOM 1746 O O . THR A 1 215 ? 41.802 -7.492 -23.602 1.00 89.62 215 THR A O 1
ATOM 1749 N N . LYS A 1 216 ? 42.618 -5.388 -23.580 1.00 86.25 216 LYS A N 1
ATOM 1750 C CA . LYS A 1 216 ? 43.842 -5.553 -24.394 1.00 86.25 216 LYS A CA 1
ATOM 1751 C C . LYS A 1 216 ? 43.628 -6.056 -25.834 1.00 86.25 216 LYS A C 1
ATOM 1753 O O . LYS A 1 216 ? 44.465 -5.830 -26.686 1.00 86.25 216 LYS A O 1
ATOM 1758 N N . ALA A 1 217 ? 42.477 -6.648 -26.140 1.00 83.81 217 ALA A N 1
ATOM 1759 C CA . ALA A 1 217 ? 42.130 -7.203 -27.445 1.00 83.81 217 ALA A CA 1
ATOM 1760 C C . ALA A 1 217 ? 41.548 -6.182 -28.439 1.00 83.81 217 ALA A C 1
ATOM 1762 O O . ALA A 1 217 ? 41.366 -6.497 -29.610 1.00 83.81 217 ALA A O 1
ATOM 1763 N N . CYS A 1 218 ? 41.192 -4.975 -27.988 1.00 84.56 218 CYS A N 1
ATOM 1764 C CA . CYS A 1 218 ? 40.555 -3.966 -28.835 1.00 84.56 218 CYS A CA 1
ATOM 1765 C C . CYS A 1 218 ? 41.370 -2.678 -28.853 1.00 84.56 218 CYS A C 1
ATOM 1767 O O . CYS A 1 218 ? 41.882 -2.260 -27.812 1.00 84.56 218 CYS A O 1
ATOM 1769 N N . THR A 1 219 ? 41.386 -1.990 -29.993 1.00 88.75 219 THR A N 1
ATOM 1770 C CA . THR A 1 219 ? 41.965 -0.650 -30.105 1.00 88.75 219 THR A CA 1
ATOM 1771 C C . THR A 1 219 ? 41.173 0.341 -29.245 1.00 88.75 219 THR A C 1
ATOM 1773 O O . THR A 1 219 ? 39.942 0.432 -29.316 1.00 88.75 219 THR A O 1
ATOM 1776 N N . ALA A 1 220 ? 41.876 1.077 -28.393 1.00 87.38 220 ALA A N 1
ATOM 1777 C CA . ALA A 1 220 ? 41.349 2.215 -27.671 1.00 87.38 220 ALA A CA 1
ATOM 1778 C C . ALA A 1 220 ? 41.058 3.354 -28.650 1.00 87.38 220 ALA A C 1
ATOM 1780 O O . ALA A 1 220 ? 41.881 3.721 -29.486 1.00 87.38 220 ALA A O 1
ATOM 1781 N N . ILE A 1 221 ? 39.865 3.927 -28.523 1.00 85.75 221 ILE A N 1
ATOM 1782 C CA . ILE A 1 221 ? 39.405 5.005 -29.408 1.00 85.75 221 ILE A CA 1
ATOM 1783 C C . ILE A 1 221 ? 39.992 6.352 -28.955 1.00 85.75 221 ILE A C 1
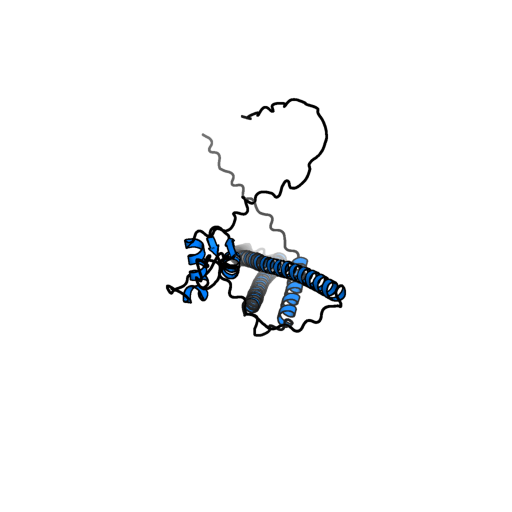ATOM 1785 O O . ILE A 1 221 ? 40.116 7.283 -29.743 1.00 85.75 221 ILE A O 1
ATOM 1789 N N . GLY A 1 222 ? 40.374 6.452 -27.679 1.00 85.62 222 GLY A N 1
ATOM 1790 C CA . GLY A 1 222 ? 40.973 7.632 -27.066 1.00 85.62 222 GLY A CA 1
ATOM 1791 C C . GLY A 1 222 ? 40.829 7.605 -25.545 1.00 85.62 222 GLY A C 1
ATOM 1792 O O . GLY A 1 222 ? 40.377 6.613 -24.967 1.00 85.62 222 GLY A O 1
ATOM 1793 N N . ASN A 1 223 ? 41.187 8.712 -24.891 1.00 90.19 223 ASN A N 1
ATOM 1794 C CA . ASN A 1 223 ? 41.015 8.866 -23.449 1.00 90.19 223 ASN A CA 1
ATOM 1795 C C . ASN A 1 223 ? 39.537 9.165 -23.119 1.00 90.19 223 ASN A C 1
ATOM 1797 O O . ASN A 1 223 ? 39.000 10.207 -23.503 1.00 90.19 223 ASN A O 1
ATOM 1801 N N . ARG A 1 224 ? 38.858 8.239 -22.435 1.00 92.00 224 ARG A N 1
ATOM 1802 C CA . ARG A 1 224 ? 37.456 8.363 -22.011 1.00 92.00 224 ARG A CA 1
ATOM 1803 C C . ARG A 1 224 ? 37.395 8.173 -20.506 1.00 92.00 224 ARG A C 1
ATOM 1805 O O . ARG A 1 224 ? 37.893 7.180 -19.988 1.00 92.00 224 ARG A O 1
ATOM 1812 N N . TYR A 1 225 ? 36.764 9.120 -19.816 1.00 93.62 225 TYR A N 1
ATOM 1813 C CA . TYR A 1 225 ? 36.649 9.110 -18.354 1.00 93.62 225 TYR A CA 1
ATOM 1814 C C . TYR A 1 225 ? 37.999 9.090 -17.616 1.00 93.62 225 TYR A C 1
ATOM 1816 O O . TYR A 1 225 ? 38.022 8.743 -16.447 1.00 93.62 225 TYR A O 1
ATOM 1824 N N . GLY A 1 226 ? 39.109 9.456 -18.267 1.00 92.56 226 GLY A N 1
ATOM 1825 C CA . GLY A 1 226 ? 40.442 9.475 -17.655 1.00 92.56 226 GLY A CA 1
ATOM 1826 C C . GLY A 1 226 ? 41.335 8.276 -17.991 1.00 92.56 226 GLY A C 1
ATOM 1827 O O . GLY A 1 226 ? 42.505 8.303 -17.626 1.00 92.56 226 GLY A O 1
ATOM 1828 N N . ALA A 1 227 ? 40.843 7.269 -18.728 1.00 94.50 227 ALA A N 1
ATOM 1829 C CA . ALA A 1 227 ? 41.651 6.135 -19.185 1.00 94.50 227 ALA A CA 1
ATOM 1830 C C . ALA A 1 227 ? 41.544 5.875 -20.702 1.00 94.50 227 ALA A C 1
ATOM 1832 O O . ALA A 1 227 ? 40.528 6.160 -21.341 1.00 94.50 227 ALA A O 1
ATOM 1833 N N . SER A 1 228 ? 42.591 5.277 -21.283 1.00 94.56 228 SER A N 1
ATOM 1834 C CA . SER A 1 228 ? 42.603 4.817 -22.681 1.00 94.56 228 SER A CA 1
ATOM 1835 C C . SER A 1 228 ? 41.809 3.514 -22.829 1.00 94.56 228 SER A C 1
ATOM 1837 O O . SER A 1 228 ? 42.264 2.433 -22.443 1.00 94.56 228 SER A O 1
ATOM 1839 N N . VAL A 1 229 ? 40.582 3.604 -23.350 1.00 94.62 229 VAL A N 1
ATOM 1840 C CA . VAL A 1 229 ? 39.655 2.463 -23.426 1.00 94.62 229 VAL A CA 1
ATOM 1841 C C . VAL A 1 229 ? 38.920 2.384 -24.769 1.00 94.62 229 VAL A C 1
ATOM 1843 O O . VAL A 1 229 ? 38.798 3.368 -25.500 1.00 94.62 229 VAL A O 1
ATOM 1846 N N . CYS A 1 230 ? 38.422 1.194 -25.119 1.00 94.62 230 CYS A N 1
ATOM 1847 C CA . CYS A 1 230 ? 37.553 0.999 -26.283 1.00 94.62 230 CYS A CA 1
ATOM 1848 C C . CYS A 1 230 ? 36.119 1.506 -26.011 1.00 94.62 230 CYS A C 1
ATOM 1850 O O . CYS A 1 230 ? 35.735 1.701 -24.852 1.00 94.62 230 CYS A O 1
ATOM 1852 N N . SER A 1 231 ? 35.297 1.677 -27.061 1.00 93.50 231 SER A N 1
ATOM 1853 C CA . SER A 1 231 ? 33.908 2.168 -26.908 1.00 93.50 231 SER A CA 1
ATOM 1854 C C . SER A 1 231 ? 33.089 1.300 -25.958 1.00 93.50 231 SER A C 1
ATOM 1856 O O . SER A 1 231 ? 32.406 1.820 -25.084 1.00 93.50 231 SER A O 1
ATOM 1858 N N . SER A 1 232 ? 33.209 -0.027 -26.088 1.00 93.44 232 SER A N 1
ATOM 1859 C CA . SER A 1 232 ? 32.452 -0.983 -25.271 1.00 93.44 232 SER A CA 1
ATOM 1860 C C . SER A 1 232 ? 32.724 -0.795 -23.777 1.00 93.44 232 SER A C 1
ATOM 1862 O O . SER A 1 232 ? 31.794 -0.777 -22.976 1.00 93.44 232 SER A O 1
ATOM 1864 N N . CYS A 1 233 ? 33.987 -0.600 -23.386 1.00 94.75 233 CYS A N 1
ATOM 1865 C CA . CYS A 1 233 ? 34.347 -0.368 -21.988 1.00 94.75 233 CYS A CA 1
ATOM 1866 C C . CYS A 1 233 ? 33.913 1.015 -21.484 1.00 94.75 233 CYS A C 1
ATOM 1868 O O . CYS A 1 233 ? 33.495 1.131 -20.333 1.00 94.75 233 CYS A O 1
ATOM 1870 N N . ALA A 1 234 ? 33.954 2.046 -22.334 1.00 94.31 234 ALA A N 1
ATOM 1871 C CA . ALA A 1 234 ? 33.452 3.374 -21.985 1.00 94.31 234 ALA A CA 1
ATOM 1872 C C . ALA A 1 234 ? 31.927 3.373 -21.761 1.00 94.31 234 ALA A C 1
ATOM 1874 O O . ALA A 1 234 ? 31.445 3.935 -20.778 1.00 94.31 234 ALA A O 1
ATOM 1875 N N . ASP A 1 235 ? 31.166 2.717 -22.641 1.00 94.62 235 ASP A N 1
ATOM 1876 C CA . ASP A 1 235 ? 29.711 2.591 -22.506 1.00 94.62 235 ASP A CA 1
ATOM 1877 C C . ASP A 1 235 ? 29.321 1.705 -21.320 1.00 94.62 235 ASP A C 1
ATOM 1879 O O . ASP A 1 235 ? 28.367 2.021 -20.608 1.00 94.62 235 ASP A O 1
ATOM 1883 N N . PHE A 1 236 ? 30.081 0.635 -21.068 1.00 95.50 236 PHE A N 1
ATOM 1884 C CA . PHE A 1 236 ? 29.919 -0.200 -19.882 1.00 95.50 236 PHE A CA 1
ATOM 1885 C C . PHE A 1 236 ? 30.093 0.621 -18.595 1.00 95.50 236 PHE A C 1
ATOM 1887 O O . PHE A 1 236 ? 29.206 0.615 -17.745 1.00 95.50 236 PHE A O 1
ATOM 1894 N N . PHE A 1 237 ? 31.183 1.387 -18.477 1.00 94.94 237 PHE A N 1
ATOM 1895 C CA . PHE A 1 237 ? 31.454 2.212 -17.294 1.00 94.94 237 PHE A CA 1
ATOM 1896 C C . PHE A 1 237 ? 30.390 3.297 -17.062 1.00 94.94 237 PHE A C 1
ATOM 1898 O O . PHE A 1 237 ? 30.058 3.600 -15.923 1.00 94.94 237 PHE A O 1
ATOM 1905 N N . ARG A 1 238 ? 29.802 3.849 -18.135 1.00 93.88 238 ARG A N 1
ATOM 1906 C CA . ARG A 1 238 ? 28.693 4.811 -18.027 1.00 93.88 238 ARG A CA 1
ATOM 1907 C C . ARG A 1 238 ? 27.411 4.182 -17.474 1.00 93.88 238 ARG A C 1
ATOM 1909 O O . ARG A 1 238 ? 26.677 4.856 -16.761 1.00 93.88 238 ARG A O 1
ATOM 1916 N N . LYS A 1 239 ? 27.106 2.938 -17.859 1.00 92.88 239 LYS A N 1
ATOM 1917 C CA . LYS A 1 239 ? 25.844 2.262 -17.509 1.00 92.88 239 LYS A CA 1
ATOM 1918 C C . LYS A 1 239 ? 25.860 1.632 -16.119 1.00 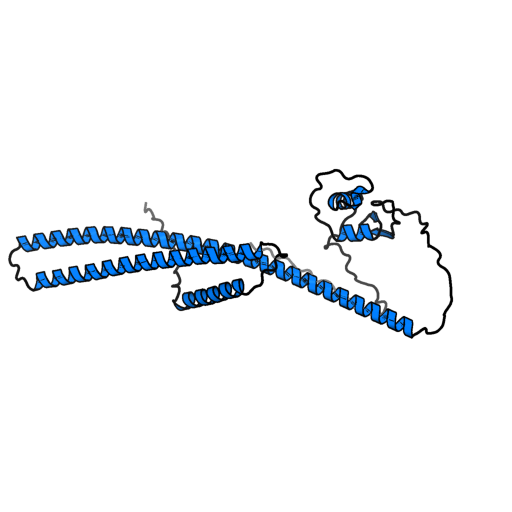92.88 239 LYS A C 1
ATOM 1920 O O . LYS A 1 239 ? 24.812 1.542 -15.493 1.00 92.88 239 LYS A O 1
ATOM 1925 N N . TYR A 1 240 ? 27.019 1.175 -15.658 1.00 88.00 240 TYR A N 1
ATOM 1926 C CA . TYR A 1 240 ? 27.133 0.413 -14.420 1.00 88.00 240 TYR A CA 1
ATOM 1927 C C . TYR A 1 240 ? 27.962 1.192 -13.406 1.00 88.00 240 TYR A C 1
ATOM 1929 O O . TYR A 1 240 ? 29.176 1.255 -13.543 1.00 88.00 240 TYR A O 1
ATOM 1937 N N . THR A 1 241 ? 27.307 1.764 -12.395 1.00 75.25 241 THR A N 1
ATOM 1938 C CA . THR A 1 241 ? 27.954 2.433 -11.248 1.00 75.25 241 THR A CA 1
ATOM 1939 C C . THR A 1 241 ? 27.896 1.605 -9.968 1.00 75.25 241 THR A C 1
ATOM 1941 O O . THR A 1 241 ? 28.704 1.805 -9.062 1.00 75.25 241 THR A O 1
ATOM 1944 N N . HIS A 1 242 ? 26.973 0.642 -9.916 1.00 73.50 242 HIS A N 1
ATOM 1945 C CA . HIS A 1 242 ? 26.760 -0.263 -8.793 1.00 73.50 242 HIS A CA 1
ATOM 1946 C C . HIS A 1 242 ? 26.613 -1.679 -9.348 1.00 73.50 242 HIS A C 1
ATOM 1948 O O . HIS A 1 242 ? 25.570 -2.047 -9.881 1.00 73.50 242 HIS A O 1
ATOM 1954 N N . ALA A 1 243 ? 27.696 -2.448 -9.298 1.00 77.69 243 ALA A N 1
ATOM 1955 C CA . ALA A 1 243 ? 27.648 -3.881 -9.546 1.00 77.69 243 ALA A CA 1
ATOM 1956 C C . ALA A 1 243 ? 27.729 -4.594 -8.196 1.00 77.69 243 ALA A C 1
ATOM 1958 O O . ALA A 1 243 ? 28.549 -4.215 -7.359 1.00 77.69 243 ALA A O 1
ATOM 1959 N N . GLU A 1 244 ? 26.884 -5.602 -8.000 1.00 83.75 244 GLU A N 1
ATOM 1960 C CA . GLU A 1 244 ? 26.935 -6.482 -6.830 1.00 83.75 244 GLU A CA 1
ATOM 1961 C C . GLU A 1 244 ? 28.299 -7.173 -6.740 1.00 83.75 244 GLU A C 1
ATOM 1963 O O . GLU A 1 244 ? 28.922 -7.458 -7.765 1.00 83.75 244 GLU A O 1
ATOM 1968 N N . GLU A 1 245 ? 28.785 -7.412 -5.522 1.00 86.19 245 GLU A N 1
ATOM 1969 C CA . GLU A 1 245 ? 30.108 -7.994 -5.309 1.00 86.19 245 GLU A CA 1
ATOM 1970 C C . GLU A 1 245 ? 30.238 -9.367 -5.974 1.00 86.19 245 GLU A C 1
ATOM 1972 O O . GLU A 1 245 ? 29.380 -10.238 -5.847 1.00 86.19 245 GLU A O 1
ATOM 1977 N N . CYS A 1 246 ? 31.348 -9.584 -6.682 1.00 87.62 246 CYS A N 1
ATOM 1978 C CA . CYS A 1 246 ? 31.662 -10.908 -7.197 1.00 87.62 246 CYS A CA 1
ATOM 1979 C C . CYS A 1 246 ? 32.342 -11.743 -6.111 1.00 87.62 246 CYS A C 1
ATOM 1981 O O . CYS A 1 246 ? 33.385 -11.351 -5.590 1.00 87.62 246 CYS A O 1
ATOM 1983 N N . SER A 1 247 ? 31.811 -12.937 -5.840 1.00 84.25 247 SER A N 1
ATOM 1984 C CA . SER A 1 247 ? 32.405 -13.890 -4.891 1.00 84.25 247 SER A CA 1
ATOM 1985 C C . SER A 1 247 ? 33.729 -14.501 -5.375 1.00 84.25 247 SER A C 1
ATOM 1987 O O . SER A 1 247 ? 34.433 -15.134 -4.593 1.00 84.25 247 SER A O 1
ATOM 1989 N N . LYS A 1 248 ? 34.081 -14.345 -6.660 1.00 85.25 248 LYS A N 1
ATOM 1990 C CA . LYS A 1 248 ? 35.295 -14.907 -7.273 1.00 85.25 248 LYS A CA 1
ATOM 1991 C C . LYS A 1 248 ? 36.221 -13.793 -7.765 1.00 85.25 248 LYS A C 1
ATOM 1993 O O . LYS A 1 248 ? 35.772 -12.768 -8.272 1.00 85.25 248 LYS A O 1
ATOM 1998 N N . LYS A 1 249 ? 37.536 -14.004 -7.658 1.00 82.44 249 LYS A N 1
ATOM 1999 C CA . LYS A 1 249 ? 38.533 -13.129 -8.293 1.00 82.44 249 LYS A CA 1
ATOM 2000 C C . LYS A 1 249 ? 38.646 -13.510 -9.772 1.00 82.44 249 LYS A C 1
ATOM 2002 O O . LYS A 1 249 ? 39.221 -14.542 -10.089 1.00 82.44 249 LYS A O 1
ATOM 2007 N N . CYS A 1 250 ? 38.062 -12.706 -10.660 1.00 88.75 250 CYS A N 1
ATOM 2008 C CA . CYS A 1 250 ? 38.225 -12.876 -12.107 1.00 88.75 250 CYS A CA 1
ATOM 2009 C C . CYS A 1 250 ? 39.545 -12.251 -12.577 1.00 88.75 250 CYS A C 1
ATOM 2011 O O . CYS A 1 250 ? 39.850 -11.112 -12.214 1.00 88.75 250 CYS A O 1
ATOM 2013 N N . GLU A 1 251 ? 40.281 -12.957 -13.435 1.00 84.31 251 GLU A N 1
ATOM 2014 C CA . GLU A 1 251 ? 41.538 -12.497 -14.032 1.00 84.31 251 GLU A CA 1
ATOM 2015 C C . GLU A 1 251 ? 41.501 -12.629 -15.562 1.00 84.31 251 GLU A C 1
ATOM 2017 O O . GLU A 1 251 ? 40.689 -13.359 -16.125 1.00 84.31 251 GLU A O 1
ATOM 2022 N N . GLY A 1 252 ? 42.351 -11.870 -16.259 1.00 82.25 252 GLY A N 1
ATOM 2023 C CA . GLY A 1 252 ? 42.456 -11.937 -17.719 1.00 82.25 252 GLY A CA 1
ATOM 2024 C C . GLY A 1 252 ? 41.135 -11.665 -18.452 1.00 82.25 252 GLY A C 1
ATOM 2025 O O . GLY A 1 252 ? 40.484 -10.642 -18.225 1.00 82.25 252 GLY A O 1
ATOM 2026 N N . ALA A 1 253 ? 40.759 -12.571 -19.359 1.00 81.56 253 ALA A N 1
ATOM 2027 C CA . ALA A 1 253 ? 39.559 -12.450 -20.188 1.00 81.56 253 ALA A CA 1
ATOM 2028 C C . ALA A 1 253 ? 38.249 -12.583 -19.387 1.00 81.56 253 ALA A C 1
ATOM 2030 O O . ALA A 1 253 ? 37.245 -11.968 -19.755 1.00 81.56 253 ALA A O 1
ATOM 2031 N N . ASP A 1 254 ? 38.264 -13.293 -18.253 1.00 83.81 254 ASP A N 1
ATOM 2032 C CA . ASP A 1 254 ? 37.072 -13.531 -17.423 1.00 83.81 254 ASP A CA 1
ATOM 2033 C C . ASP A 1 254 ? 36.529 -12.249 -16.788 1.00 83.81 254 ASP A C 1
ATOM 2035 O O . ASP A 1 254 ? 35.340 -12.142 -16.472 1.00 83.81 254 ASP A O 1
ATOM 2039 N N . ILE A 1 255 ? 37.383 -11.228 -16.668 1.00 87.69 255 ILE A N 1
ATOM 2040 C CA . ILE A 1 255 ? 36.996 -9.889 -16.221 1.00 87.69 255 ILE A CA 1
ATOM 2041 C C . ILE A 1 255 ? 35.877 -9.323 -17.104 1.00 87.69 255 ILE A C 1
ATOM 2043 O O . ILE A 1 255 ? 35.037 -8.586 -16.601 1.00 87.69 255 ILE A O 1
ATOM 2047 N N . LEU A 1 256 ? 35.818 -9.663 -18.397 1.00 87.62 256 LEU A N 1
ATOM 2048 C CA . LEU A 1 256 ? 34.815 -9.115 -19.318 1.00 87.62 256 LEU A CA 1
ATOM 2049 C C . LEU A 1 256 ? 33.412 -9.687 -19.104 1.00 87.62 256 LEU A C 1
ATOM 2051 O O . LEU A 1 256 ? 32.435 -8.990 -19.397 1.00 87.62 256 LEU A O 1
ATOM 2055 N N . ASN A 1 257 ? 33.328 -10.902 -18.561 1.00 90.38 257 ASN A N 1
ATOM 2056 C CA . ASN A 1 257 ? 32.076 -11.608 -18.289 1.00 90.38 257 ASN A CA 1
ATOM 2057 C C . ASN A 1 257 ? 31.488 -11.224 -16.924 1.00 90.38 257 ASN A C 1
ATOM 2059 O O . ASN A 1 257 ? 30.271 -11.227 -16.742 1.00 90.38 257 ASN A O 1
ATOM 2063 N N . CYS A 1 258 ? 32.336 -10.832 -15.970 1.00 93.19 258 CYS A N 1
ATOM 2064 C CA . CYS A 1 258 ? 31.900 -10.390 -14.652 1.00 93.19 258 CYS A CA 1
ATOM 2065 C C . CYS A 1 258 ? 31.749 -8.864 -14.586 1.00 93.19 258 CYS A C 1
ATOM 2067 O O . CYS A 1 258 ? 32.734 -8.122 -14.582 1.00 93.19 258 CYS A O 1
ATOM 2069 N N . ARG A 1 259 ? 30.505 -8.377 -14.455 1.00 93.94 259 ARG A N 1
ATOM 2070 C CA . ARG A 1 259 ? 30.203 -6.932 -14.390 1.00 93.94 259 ARG A CA 1
ATOM 2071 C C . ARG A 1 259 ? 30.980 -6.222 -13.274 1.00 93.94 259 ARG A C 1
ATOM 2073 O O . ARG A 1 259 ? 31.556 -5.162 -13.508 1.00 93.94 259 ARG A O 1
ATOM 2080 N N . TYR A 1 260 ? 31.044 -6.822 -12.089 1.00 94.38 260 TYR A N 1
ATOM 2081 C CA . TYR A 1 260 ? 31.757 -6.256 -10.945 1.00 94.38 260 TYR A CA 1
ATOM 2082 C C . TYR A 1 260 ? 33.260 -6.144 -11.185 1.00 94.38 260 TYR A C 1
ATOM 2084 O O . TYR A 1 260 ? 33.832 -5.065 -11.032 1.00 94.38 260 TYR A O 1
ATOM 2092 N N . CYS A 1 261 ? 33.908 -7.227 -11.623 1.00 94.25 261 CYS A N 1
ATOM 2093 C CA . CYS A 1 261 ? 35.346 -7.222 -11.883 1.00 94.25 261 CYS A CA 1
ATOM 2094 C C . CYS A 1 261 ? 35.706 -6.268 -13.027 1.00 94.25 261 CYS A C 1
ATOM 2096 O O . CYS A 1 261 ? 36.693 -5.536 -12.917 1.00 94.25 261 CYS A O 1
ATOM 2098 N N . ARG A 1 262 ? 34.881 -6.205 -14.083 1.00 94.75 262 ARG A N 1
ATOM 2099 C CA . ARG A 1 262 ? 35.046 -5.238 -15.176 1.00 94.75 262 ARG A CA 1
ATOM 2100 C C . ARG A 1 262 ? 34.982 -3.802 -14.669 1.00 94.75 262 ARG A C 1
ATOM 2102 O O . ARG A 1 262 ? 35.869 -3.013 -14.983 1.00 94.75 262 ARG A O 1
ATOM 2109 N N . TYR A 1 263 ? 33.977 -3.475 -13.855 1.00 95.06 263 TYR A N 1
ATOM 2110 C CA . TYR A 1 263 ? 33.812 -2.138 -13.282 1.00 95.06 263 TYR A CA 1
ATOM 2111 C C . TYR A 1 263 ? 34.966 -1.773 -12.344 1.00 95.06 263 TYR A C 1
ATOM 2113 O O . TYR A 1 263 ? 35.574 -0.712 -12.484 1.00 95.06 263 TYR A O 1
ATOM 2121 N N . LYS A 1 264 ? 35.345 -2.686 -11.445 1.00 94.44 264 LYS A N 1
ATOM 2122 C CA . LYS A 1 264 ? 36.481 -2.508 -10.536 1.00 94.44 264 LYS A CA 1
ATOM 2123 C C . LYS A 1 264 ? 37.781 -2.261 -11.302 1.00 94.44 264 LYS A C 1
ATOM 2125 O O . LYS A 1 264 ? 38.570 -1.405 -10.904 1.00 94.44 264 LYS A O 1
ATOM 2130 N N . LYS A 1 265 ? 37.984 -2.946 -12.435 1.00 95.25 265 LYS A N 1
ATOM 2131 C CA . LYS A 1 265 ? 39.135 -2.704 -13.310 1.00 95.25 265 LYS A CA 1
ATOM 2132 C C . LYS A 1 265 ? 39.092 -1.305 -13.929 1.00 95.25 265 LYS A C 1
ATOM 2134 O O . LYS A 1 265 ? 40.118 -0.629 -13.897 1.00 95.25 265 LYS A O 1
ATOM 2139 N N . CYS A 1 266 ? 37.937 -0.840 -14.414 1.00 94.94 266 CYS A N 1
ATOM 2140 C CA . CYS A 1 266 ? 37.768 0.537 -14.896 1.00 94.94 266 CYS A CA 1
ATOM 2141 C C . CYS A 1 266 ? 38.185 1.568 -13.834 1.00 94.94 266 CYS A C 1
ATOM 2143 O O . CYS A 1 266 ? 39.008 2.440 -14.110 1.00 94.94 266 CYS A O 1
ATOM 2145 N N . VAL A 1 267 ? 37.674 1.429 -12.606 1.00 94.88 267 VAL A N 1
ATOM 2146 C CA . VAL A 1 267 ? 37.997 2.334 -11.488 1.00 94.88 267 VAL A CA 1
ATOM 2147 C C . VAL A 1 267 ? 39.485 2.270 -11.137 1.00 94.88 267 VAL A C 1
ATOM 2149 O O . VAL A 1 267 ? 40.116 3.307 -10.959 1.00 94.88 267 VAL A O 1
ATOM 2152 N N . SER A 1 268 ? 40.081 1.071 -11.112 1.00 94.75 268 S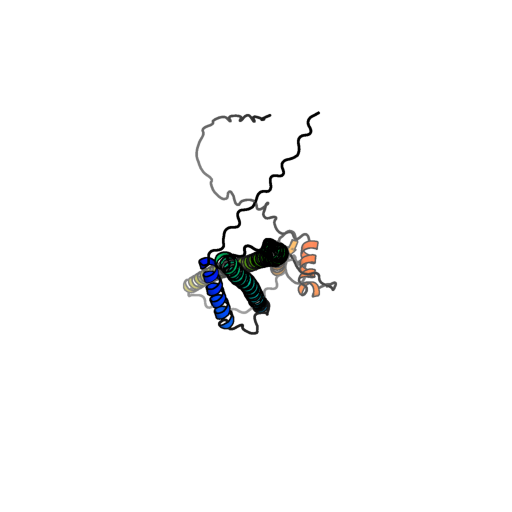ER A N 1
ATOM 2153 C CA . SER A 1 268 ? 41.516 0.901 -10.826 1.00 94.75 268 SER A CA 1
ATOM 2154 C C . SER A 1 268 ? 42.435 1.577 -11.849 1.00 94.75 268 SER A C 1
ATOM 2156 O O . SER A 1 268 ? 43.571 1.906 -11.530 1.00 94.75 268 SER A O 1
ATOM 2158 N N . LEU A 1 269 ? 41.943 1.794 -13.072 1.00 94.88 269 LEU A N 1
ATOM 2159 C CA . LEU A 1 269 ? 42.645 2.513 -14.136 1.00 94.88 269 LEU A CA 1
ATOM 2160 C C . LEU A 1 269 ? 42.407 4.031 -14.084 1.00 94.88 269 LEU A C 1
ATOM 2162 O O . LEU A 1 269 ? 42.819 4.739 -14.998 1.00 94.88 269 LEU A O 1
ATOM 2166 N N . GLY A 1 270 ? 41.729 4.528 -13.047 1.00 95.25 270 GLY A N 1
ATOM 2167 C CA . GLY A 1 270 ? 41.440 5.946 -12.864 1.00 95.25 270 GLY A CA 1
ATOM 2168 C C . GLY A 1 270 ? 40.221 6.443 -13.636 1.00 95.25 270 GLY A C 1
ATOM 2169 O O . GLY A 1 270 ? 40.072 7.653 -13.792 1.00 95.25 270 GLY A O 1
ATOM 2170 N N . MET A 1 271 ? 39.340 5.553 -14.116 1.00 95.00 271 MET A N 1
ATOM 2171 C CA . MET A 1 271 ? 38.099 6.008 -14.742 1.00 95.00 271 MET A CA 1
ATOM 2172 C C . MET A 1 271 ? 37.190 6.667 -13.702 1.00 95.00 271 MET A C 1
ATOM 2174 O O . MET A 1 271 ? 36.853 6.057 -12.688 1.00 95.00 271 MET A O 1
ATOM 2178 N N . GLN A 1 272 ? 36.764 7.899 -13.969 1.00 94.25 272 GLN A N 1
ATOM 2179 C CA . GLN A 1 272 ? 35.859 8.662 -13.112 1.00 94.25 272 GLN A CA 1
ATOM 2180 C C . GLN A 1 272 ? 34.689 9.205 -13.930 1.00 94.25 272 GLN A C 1
ATOM 2182 O O . GLN A 1 272 ? 34.864 9.744 -15.027 1.00 94.25 272 GLN A O 1
ATOM 2187 N N . LEU A 1 273 ? 33.472 9.067 -13.400 1.00 90.88 273 LEU A N 1
ATOM 2188 C CA . LEU A 1 273 ? 32.324 9.740 -13.993 1.00 90.88 273 LEU A CA 1
ATOM 2189 C C . LEU A 1 273 ? 32.455 11.247 -13.749 1.00 90.88 273 LEU A C 1
ATOM 2191 O O . LEU A 1 273 ? 32.828 11.653 -12.647 1.00 90.88 273 LEU A O 1
ATOM 2195 N N . PRO A 1 274 ? 32.164 12.087 -14.758 1.00 80.81 274 PRO A N 1
ATOM 2196 C CA . PRO A 1 274 ? 32.186 13.526 -14.571 1.00 80.81 274 PRO A CA 1
ATOM 2197 C C . PRO A 1 274 ? 31.201 13.885 -13.462 1.00 80.81 274 PRO A C 1
ATOM 2199 O O . PRO A 1 274 ? 30.013 13.570 -13.548 1.00 80.81 274 PRO A O 1
ATOM 2202 N N . ASN A 1 275 ? 31.708 14.534 -12.413 1.00 75.31 275 ASN A N 1
ATOM 2203 C CA . ASN A 1 275 ? 30.864 15.049 -11.348 1.00 75.31 275 ASN A CA 1
ATOM 2204 C C . ASN A 1 275 ? 29.831 15.993 -11.986 1.00 75.31 275 ASN A C 1
ATOM 2206 O O . ASN A 1 275 ? 30.239 16.940 -12.666 1.00 75.31 275 ASN A O 1
ATOM 2210 N N . PRO A 1 276 ? 28.517 15.800 -11.766 1.00 67.31 276 PRO A N 1
ATOM 2211 C CA . PRO A 1 276 ? 27.480 16.614 -12.407 1.00 67.31 276 PRO A CA 1
ATOM 2212 C C . PRO A 1 276 ? 27.582 18.111 -12.063 1.00 67.31 276 PRO A C 1
ATOM 2214 O O . PRO A 1 276 ? 26.968 18.938 -12.724 1.00 67.31 276 PRO A O 1
ATOM 2217 N N . LYS A 1 277 ? 28.392 18.472 -11.060 1.00 61.66 277 LYS A N 1
ATOM 2218 C CA . LYS A 1 277 ? 28.656 19.852 -10.629 1.00 61.66 277 LYS A CA 1
ATOM 2219 C C . LYS A 1 277 ? 29.789 20.554 -11.394 1.00 61.66 277 LYS A C 1
ATOM 2221 O O . LYS A 1 277 ? 29.887 21.770 -11.309 1.00 61.66 277 LYS A O 1
ATOM 2226 N N . ASN A 1 278 ? 30.610 19.817 -12.151 1.00 52.88 278 ASN A N 1
ATOM 2227 C CA . ASN A 1 278 ? 31.807 20.338 -12.829 1.00 52.88 278 ASN A CA 1
ATOM 2228 C C . ASN A 1 278 ? 31.739 20.192 -14.357 1.00 52.88 278 ASN A C 1
ATOM 2230 O O . ASN A 1 278 ? 32.772 20.094 -15.019 1.00 52.88 278 ASN A O 1
ATOM 2234 N N . THR A 1 279 ? 30.547 20.155 -14.956 1.00 46.81 279 THR A N 1
ATOM 2235 C CA . THR A 1 279 ? 30.466 20.323 -16.410 1.00 46.81 279 THR A CA 1
ATOM 2236 C C . THR A 1 279 ? 30.768 21.786 -16.731 1.00 46.81 279 THR A C 1
ATOM 2238 O O . THR A 1 279 ? 30.004 22.641 -16.275 1.00 46.81 279 THR A O 1
ATOM 2241 N N . PRO A 1 280 ? 31.823 22.113 -17.501 1.00 48.88 280 PRO A N 1
ATOM 2242 C CA . PRO A 1 280 ? 31.970 23.461 -18.022 1.00 48.88 280 PRO A CA 1
ATOM 2243 C C . PRO A 1 280 ? 30.710 23.760 -18.830 1.00 48.88 280 PRO A C 1
ATOM 2245 O O . PRO A 1 280 ? 30.393 23.063 -19.801 1.00 48.88 280 PRO A O 1
ATOM 2248 N N . THR A 1 281 ? 29.941 24.746 -18.369 1.00 47.12 281 THR A N 1
ATOM 2249 C CA . THR A 1 281 ? 28.815 25.294 -19.112 1.00 47.12 281 THR A CA 1
ATOM 2250 C C . THR A 1 281 ? 29.311 25.580 -20.518 1.00 47.12 281 THR A C 1
ATOM 2252 O O . THR A 1 281 ? 30.320 26.260 -20.700 1.00 47.12 281 THR A O 1
ATOM 2255 N N . LYS A 1 282 ? 28.630 25.022 -21.523 1.00 48.62 282 LYS A N 1
ATOM 2256 C CA . LYS A 1 282 ? 28.842 25.375 -22.928 1.00 48.62 282 LYS A CA 1
ATOM 2257 C C . LYS A 1 282 ? 28.419 26.831 -23.123 1.00 48.62 282 LYS A C 1
ATOM 2259 O O . LYS A 1 282 ? 27.345 27.111 -23.638 1.00 48.62 282 LYS A O 1
ATOM 2264 N N . THR A 1 283 ? 29.250 27.758 -22.678 1.00 47.66 283 THR A N 1
ATOM 2265 C CA . THR A 1 283 ? 29.155 29.177 -22.983 1.00 47.66 283 THR A CA 1
ATOM 2266 C C . THR A 1 283 ? 30.334 29.537 -23.868 1.00 47.66 283 THR A C 1
ATOM 2268 O O . THR A 1 283 ? 31.486 29.276 -23.533 1.00 47.66 283 THR A O 1
ATOM 2271 N N . SER A 1 284 ? 30.001 30.172 -24.990 1.00 45.19 284 SER A N 1
ATOM 2272 C CA . SER A 1 284 ? 30.876 30.869 -25.937 1.00 45.19 284 SER A CA 1
ATOM 2273 C C . SER A 1 284 ? 31.666 30.031 -26.952 1.00 45.19 284 SER A C 1
ATOM 2275 O O . SER A 1 284 ? 32.889 30.038 -26.997 1.00 45.19 284 SER A O 1
ATOM 2277 N N . ALA A 1 285 ? 30.935 29.455 -27.907 1.00 49.09 285 ALA A N 1
ATOM 2278 C CA . ALA A 1 285 ? 31.322 29.643 -29.301 1.00 49.09 285 ALA A CA 1
ATOM 2279 C C . ALA A 1 285 ? 30.372 30.686 -29.915 1.00 49.09 285 ALA A C 1
ATOM 2281 O O . ALA A 1 285 ? 29.155 30.526 -29.875 1.00 49.09 285 ALA A O 1
ATOM 2282 N N . THR A 1 286 ? 30.975 31.737 -30.478 1.00 48.25 286 THR A N 1
ATOM 2283 C CA . THR A 1 286 ? 30.393 32.699 -31.431 1.00 48.25 286 THR A CA 1
ATOM 2284 C C . THR A 1 286 ? 29.606 33.895 -30.871 1.00 48.25 286 THR A C 1
ATOM 2286 O O . THR A 1 286 ? 28.381 33.909 -30.861 1.00 48.25 286 THR A O 1
ATOM 2289 N N . LYS A 1 287 ? 30.319 34.991 -30.568 1.00 43.44 287 LYS A N 1
ATOM 2290 C CA . LYS A 1 287 ? 29.919 36.335 -31.035 1.00 43.44 287 LYS A CA 1
ATOM 2291 C C . LYS A 1 287 ? 31.131 37.276 -31.079 1.00 43.44 287 LYS A C 1
ATOM 2293 O O . LYS A 1 287 ? 31.448 37.969 -30.121 1.00 43.44 287 LYS A O 1
ATOM 2298 N N . ARG A 1 288 ? 31.834 37.290 -32.216 1.00 50.69 288 ARG A N 1
ATOM 2299 C CA . ARG A 1 288 ? 32.635 38.452 -32.624 1.00 50.69 288 ARG A CA 1
ATOM 2300 C C . ARG A 1 288 ? 31.701 39.390 -33.387 1.00 50.69 288 ARG A C 1
ATOM 2302 O O . ARG A 1 288 ? 31.305 39.033 -34.492 1.00 50.69 288 ARG A O 1
ATOM 2309 N N . LYS A 1 289 ? 31.372 40.541 -32.793 1.00 47.19 289 LYS A N 1
ATOM 2310 C CA . LYS A 1 289 ? 31.470 41.902 -33.366 1.00 47.19 289 LYS A CA 1
ATOM 2311 C C . LYS A 1 289 ? 30.522 42.889 -32.665 1.00 47.19 289 LYS A C 1
ATOM 2313 O O . LYS A 1 289 ? 29.339 42.603 -32.535 1.00 47.19 289 LYS A O 1
ATOM 2318 N N . ALA A 1 290 ? 31.135 44.030 -32.336 1.00 52.09 290 ALA A N 1
ATOM 2319 C CA . ALA A 1 290 ? 30.618 45.400 -32.283 1.00 52.09 290 ALA A CA 1
ATOM 2320 C C . ALA A 1 290 ? 29.518 45.742 -31.261 1.00 52.09 290 ALA A C 1
ATOM 2322 O O . ALA A 1 290 ? 28.375 45.328 -31.398 1.00 52.09 290 ALA A O 1
ATOM 2323 N N . ASP A 1 291 ? 29.919 46.496 -30.230 1.00 45.12 291 ASP A N 1
ATOM 2324 C CA . ASP A 1 291 ? 29.443 47.856 -29.882 1.00 45.12 291 ASP A CA 1
ATOM 2325 C C . ASP A 1 291 ? 29.682 48.080 -28.376 1.00 45.12 291 ASP A C 1
ATOM 2327 O O . ASP A 1 291 ? 29.291 47.269 -27.544 1.00 45.12 291 ASP A O 1
ATOM 2331 N N . LYS A 1 292 ? 30.620 48.955 -28.004 1.00 46.97 292 LYS A N 1
ATOM 2332 C CA . LYS A 1 292 ? 30.517 50.417 -27.839 1.00 46.97 292 LYS A CA 1
ATOM 2333 C C . LYS A 1 292 ? 30.194 50.775 -26.382 1.00 46.97 292 LYS A C 1
ATOM 2335 O O . LYS A 1 292 ? 29.295 50.233 -25.756 1.00 46.97 292 LYS A O 1
ATOM 2340 N N . GLU A 1 293 ? 31.047 51.650 -25.872 1.00 51.25 293 GLU A N 1
ATOM 2341 C CA . GLU A 1 293 ? 31.177 52.198 -24.524 1.00 51.25 293 GLU A CA 1
ATOM 2342 C C . GLU A 1 293 ? 29.861 52.547 -23.814 1.00 51.25 293 GLU A C 1
ATOM 2344 O O . GLU A 1 293 ? 28.934 53.082 -24.413 1.00 51.25 293 GLU A O 1
ATOM 2349 N N . THR A 1 294 ? 29.825 52.350 -22.495 1.00 42.38 294 THR A N 1
ATOM 2350 C CA . THR A 1 294 ? 29.674 53.437 -21.503 1.00 42.38 294 THR A CA 1
ATOM 2351 C C . THR A 1 294 ? 29.772 52.864 -20.088 1.00 42.38 294 THR A C 1
ATOM 2353 O O . THR A 1 294 ? 29.216 51.815 -19.771 1.00 42.38 294 THR A O 1
ATOM 2356 N N . GLY A 1 295 ? 30.551 53.537 -19.242 1.00 50.72 295 GLY A N 1
ATOM 2357 C CA . GLY A 1 295 ? 30.789 53.142 -17.860 1.00 50.72 295 GLY A CA 1
ATOM 2358 C C . GLY A 1 295 ? 29.671 53.557 -16.909 1.00 50.72 295 GLY A C 1
ATOM 2359 O O . GLY A 1 295 ? 28.989 54.556 -17.122 1.00 50.72 295 GLY A O 1
ATOM 2360 N N . THR A 1 296 ? 29.538 52.834 -15.796 1.00 41.69 296 THR A N 1
ATOM 2361 C CA . THR A 1 296 ? 29.127 53.421 -14.511 1.00 41.69 296 THR A CA 1
ATOM 2362 C C . THR A 1 296 ? 29.512 52.508 -13.341 1.00 41.69 296 THR A C 1
ATOM 2364 O O . THR A 1 296 ? 29.516 51.285 -13.446 1.00 41.69 296 THR A O 1
ATOM 2367 N N . ALA A 1 297 ? 29.909 53.150 -12.242 1.00 56.12 297 ALA A N 1
ATOM 2368 C CA . ALA A 1 297 ? 30.613 52.619 -11.077 1.00 56.12 297 ALA A CA 1
ATOM 2369 C C . ALA A 1 297 ? 29.776 51.705 -10.142 1.00 56.12 297 ALA A C 1
ATOM 2371 O O . ALA A 1 297 ? 28.546 51.784 -10.134 1.00 56.12 297 ALA A O 1
ATOM 2372 N N . PRO A 1 298 ? 30.421 50.882 -9.284 1.00 52.41 298 PRO A N 1
ATOM 2373 C CA . PRO A 1 298 ? 29.729 49.954 -8.391 1.00 52.41 298 PRO A CA 1
ATOM 2374 C C . PRO A 1 298 ? 29.290 50.611 -7.068 1.00 52.41 298 PRO A C 1
ATOM 2376 O O . PRO A 1 298 ? 30.091 51.221 -6.358 1.00 52.41 298 PRO A O 1
ATOM 2379 N N . LYS A 1 299 ? 28.020 50.420 -6.681 1.00 53.41 299 LYS A N 1
ATOM 2380 C CA . LYS A 1 299 ? 27.512 50.736 -5.332 1.00 53.41 299 LYS A CA 1
ATOM 2381 C C . LYS A 1 299 ? 27.726 49.556 -4.378 1.00 53.41 299 LYS A C 1
ATOM 2383 O O . LYS A 1 299 ? 27.208 48.464 -4.597 1.00 53.41 299 LYS A O 1
ATOM 2388 N N . LYS A 1 300 ? 28.451 49.823 -3.288 1.00 57.41 300 LYS A N 1
ATOM 2389 C CA . LYS A 1 300 ? 28.600 48.968 -2.099 1.00 57.41 300 LYS A CA 1
ATOM 2390 C C . LYS A 1 300 ? 27.237 48.738 -1.427 1.00 57.41 300 LYS A C 1
ATOM 2392 O O . LYS A 1 300 ? 26.478 49.688 -1.242 1.00 57.41 300 LYS A O 1
ATOM 2397 N N . ARG A 1 301 ? 26.950 47.499 -1.012 1.00 52.78 301 ARG A N 1
ATOM 2398 C CA . ARG A 1 301 ? 25.828 47.160 -0.119 1.00 52.78 301 ARG A CA 1
ATOM 2399 C C . ARG A 1 301 ? 26.379 46.790 1.256 1.00 52.78 301 ARG A C 1
ATOM 2401 O O . ARG A 1 301 ? 27.180 45.870 1.369 1.00 52.78 301 ARG A O 1
ATOM 2408 N N . HIS A 1 302 ? 25.937 47.532 2.267 1.00 51.22 302 HIS A N 1
ATOM 2409 C CA . HIS A 1 302 ? 26.157 47.255 3.683 1.00 51.22 302 HIS A CA 1
ATOM 2410 C C . HIS A 1 302 ? 25.319 46.053 4.140 1.00 51.22 302 HIS A C 1
ATOM 2412 O O . HIS A 1 302 ? 24.124 45.975 3.851 1.00 51.22 302 HIS A O 1
ATOM 2418 N N . THR A 1 303 ? 25.949 45.155 4.890 1.00 57.22 303 THR A N 1
ATOM 2419 C CA . THR A 1 303 ? 25.315 44.180 5.780 1.00 57.22 303 THR A CA 1
ATOM 2420 C C . THR A 1 303 ? 24.846 44.884 7.056 1.00 57.22 303 THR A C 1
ATOM 2422 O O . THR A 1 303 ? 25.540 45.755 7.578 1.00 57.22 303 THR A O 1
ATOM 2425 N N . LYS A 1 304 ? 23.661 44.519 7.554 1.00 56.38 304 LYS A N 1
ATOM 2426 C CA . LYS A 1 304 ? 23.155 44.936 8.867 1.00 56.38 304 LYS A CA 1
ATOM 2427 C C . LYS A 1 304 ? 22.870 43.676 9.681 1.00 56.38 304 LYS A C 1
ATOM 2429 O O . LYS A 1 304 ? 21.958 42.926 9.342 1.00 56.38 304 LYS A O 1
ATOM 2434 N N . GLU A 1 305 ? 23.690 43.451 10.702 1.00 53.69 305 GLU A N 1
ATOM 2435 C CA . GLU A 1 305 ? 23.434 42.515 11.797 1.00 53.69 305 GLU A CA 1
ATOM 2436 C C . GLU A 1 305 ? 22.247 43.010 12.636 1.00 53.69 305 GLU A C 1
ATOM 2438 O O . GLU A 1 305 ? 22.053 44.217 12.817 1.00 53.69 305 GLU A O 1
ATOM 2443 N N . LYS A 1 306 ? 21.438 42.069 13.126 1.00 60.28 306 LYS A N 1
ATOM 2444 C CA . LYS A 1 306 ? 20.426 42.289 14.161 1.00 60.28 306 LYS A CA 1
ATOM 2445 C C . LYS A 1 306 ? 20.878 41.554 15.421 1.00 60.28 306 LYS A C 1
ATOM 2447 O O . LYS A 1 306 ? 21.138 40.355 15.347 1.00 60.28 306 LYS A O 1
ATOM 2452 N N . SER A 1 307 ? 20.948 42.294 16.525 1.00 62.97 307 SER A N 1
ATOM 2453 C CA . SER A 1 307 ? 20.740 41.781 17.883 1.00 62.97 307 SER A CA 1
ATOM 2454 C C . SER A 1 307 ? 19.250 41.645 18.170 1.00 62.97 307 SER A C 1
ATOM 2456 O O . SER A 1 307 ? 18.462 42.372 17.513 1.00 62.97 307 SER A O 1
#

InterPro domains:
  IPR001628 Zinc finger, nuclear hormone receptor-type [PF00105] (219-272)
  IPR001628 Zinc finger, nuclear hormone receptor-type [PS51030] (209-278)
  IPR001628 Zinc finger, nuclear hormone receptor-type [SM00399] (209-274)
  IPR013088 Zinc finger, NHR/GATA-type [G3DSA:3.30.50.10] (210-296)
  IPR051152 Caenorhabditis elegans Orphan Nuclear Receptors [PTHR45680] (207-293)